Protein AF-A0A8T4CDE3-F1 (afdb_monomer_lite)

Structure (mmCIF, N/CA/C/O backbone):
data_AF-A0A8T4CDE3-F1
#
_entry.id   AF-A0A8T4CDE3-F1
#
loop_
_atom_site.group_PDB
_atom_site.id
_atom_site.type_symbol
_atom_site.label_atom_id
_atom_site.label_alt_id
_atom_site.label_comp_id
_atom_site.label_asym_id
_atom_site.label_entity_id
_atom_site.label_seq_id
_atom_site.pdbx_PDB_ins_code
_atom_site.Cartn_x
_atom_site.Cartn_y
_atom_site.Cartn_z
_atom_site.occupancy
_atom_site.B_iso_or_equiv
_atom_site.auth_seq_id
_atom_site.auth_comp_id
_atom_site.auth_asym_id
_atom_site.auth_atom_id
_atom_site.pdbx_PDB_model_num
ATOM 1 N N . MET A 1 1 ? -57.271 9.993 22.740 1.00 46.12 1 MET A N 1
ATOM 2 C CA . MET A 1 1 ? -56.953 9.008 21.678 1.00 46.12 1 MET A CA 1
ATOM 3 C C . MET A 1 1 ? -55.449 9.032 21.420 1.00 46.12 1 MET A C 1
ATOM 5 O O . MET A 1 1 ? -54.908 10.102 21.178 1.00 46.12 1 MET A O 1
ATOM 9 N N . ARG A 1 2 ? -54.759 7.894 21.577 1.00 39.00 2 ARG A N 1
ATOM 10 C CA . ARG A 1 2 ? -53.293 7.763 21.456 1.00 39.00 2 ARG A CA 1
ATOM 11 C C . ARG A 1 2 ? -52.913 7.475 19.993 1.00 39.00 2 ARG A C 1
ATOM 13 O O . ARG A 1 2 ? -53.459 6.543 19.415 1.00 39.00 2 ARG A O 1
ATOM 20 N N . LYS A 1 3 ? -51.996 8.254 19.399 1.00 48.31 3 LYS A N 1
ATOM 21 C CA . LYS A 1 3 ? -51.381 7.948 18.087 1.00 48.31 3 LYS A CA 1
ATOM 22 C C . LYS A 1 3 ? -50.359 6.804 18.240 1.00 48.31 3 LYS A C 1
ATOM 24 O O . LYS A 1 3 ? -49.681 6.765 19.268 1.00 48.31 3 LYS A O 1
ATOM 29 N N . PRO A 1 4 ? -50.235 5.884 17.265 1.00 46.97 4 PRO A N 1
ATOM 30 C CA . PRO A 1 4 ? -49.405 4.699 17.418 1.00 46.97 4 PRO A CA 1
ATOM 31 C C . PRO A 1 4 ? -47.917 4.984 17.186 1.00 46.97 4 PRO A C 1
ATOM 33 O O . PRO A 1 4 ? -47.520 5.858 16.415 1.00 46.97 4 PRO A O 1
ATOM 36 N N . LEU A 1 5 ? -47.113 4.188 17.885 1.00 48.12 5 LEU A N 1
ATOM 37 C CA . LEU A 1 5 ? -45.659 4.156 17.891 1.00 48.12 5 LEU A CA 1
ATOM 38 C C . LEU A 1 5 ? -45.128 3.383 16.665 1.00 48.12 5 LEU A C 1
ATOM 40 O O . LEU A 1 5 ? -45.517 2.242 16.447 1.00 48.12 5 LEU A O 1
ATOM 44 N N . GLY A 1 6 ? -44.163 3.970 15.951 1.00 47.03 6 GLY A N 1
ATOM 45 C CA . GLY A 1 6 ? -43.031 3.253 15.350 1.00 47.03 6 GLY A CA 1
ATOM 46 C C . GLY A 1 6 ? -43.192 2.597 13.970 1.00 47.03 6 GLY A C 1
ATOM 47 O O . GLY A 1 6 ? -43.890 1.606 13.802 1.00 47.03 6 GLY A O 1
ATOM 48 N N . ARG A 1 7 ? -42.331 3.013 13.031 1.00 44.06 7 ARG A N 1
ATOM 49 C CA . ARG A 1 7 ? -41.540 2.074 12.217 1.00 44.06 7 ARG A CA 1
ATOM 50 C C . ARG A 1 7 ? -40.100 2.581 12.146 1.00 44.06 7 ARG A C 1
ATOM 52 O O . ARG A 1 7 ? -39.814 3.603 11.528 1.00 44.06 7 ARG A O 1
ATOM 59 N N . ARG A 1 8 ? -39.198 1.886 12.844 1.00 45.22 8 ARG A N 1
ATOM 60 C CA . ARG A 1 8 ? -37.747 2.093 12.753 1.00 45.22 8 ARG A CA 1
ATOM 61 C C . ARG A 1 8 ? -37.298 1.732 11.334 1.00 45.22 8 ARG A C 1
ATOM 63 O O . ARG A 1 8 ? -37.658 0.668 10.837 1.00 45.22 8 ARG A O 1
ATOM 70 N N . ARG A 1 9 ? -36.512 2.601 10.692 1.00 40.91 9 ARG A N 1
ATOM 71 C CA . ARG A 1 9 ? -35.805 2.258 9.449 1.00 40.91 9 ARG A CA 1
ATOM 72 C C . ARG A 1 9 ? -34.763 1.172 9.758 1.00 40.91 9 ARG A C 1
ATOM 74 O O . ARG A 1 9 ? -34.045 1.329 10.749 1.00 40.91 9 ARG A O 1
ATOM 81 N N . PRO A 1 10 ? -34.637 0.105 8.955 1.00 41.09 10 PRO A N 1
ATOM 82 C CA . PRO A 1 10 ? -33.519 -0.812 9.103 1.00 41.09 10 PRO A CA 1
ATOM 83 C C . PRO A 1 10 ? -32.215 -0.103 8.704 1.00 41.09 10 PRO A C 1
ATOM 85 O O . PRO A 1 10 ? -32.135 0.570 7.676 1.00 41.09 10 PRO A O 1
ATOM 88 N N . ARG A 1 11 ? -31.200 -0.238 9.563 1.00 48.00 11 ARG A N 1
ATOM 89 C CA . ARG A 1 11 ? -29.799 0.101 9.288 1.00 48.00 11 ARG A CA 1
ATOM 90 C C . ARG A 1 11 ? -29.248 -0.929 8.301 1.00 48.00 11 ARG A C 1
ATOM 92 O O . ARG A 1 11 ? -29.362 -2.121 8.561 1.00 48.00 11 ARG A O 1
ATOM 99 N N . GLY A 1 12 ? -28.610 -0.459 7.232 1.00 45.28 12 GLY A N 1
ATOM 100 C CA . GLY A 1 12 ? -27.808 -1.297 6.338 1.00 45.28 12 GLY A CA 1
ATOM 101 C C . GLY A 1 12 ? -28.290 -1.309 4.892 1.00 45.28 12 GLY A C 1
ATOM 102 O O . GLY A 1 12 ? -28.648 -2.361 4.373 1.00 45.28 12 GLY A O 1
ATOM 103 N N . SER A 1 13 ? -28.252 -0.166 4.206 1.00 38.44 13 SER A N 1
ATOM 104 C CA . SER A 1 13 ? -28.207 -0.173 2.743 1.00 38.44 13 SER A CA 1
ATOM 105 C C . SER A 1 13 ? -26.792 -0.570 2.313 1.00 38.44 13 SER A C 1
ATOM 107 O O . SER A 1 13 ? -25.930 0.289 2.127 1.00 38.44 13 SER A O 1
ATOM 109 N N . LYS A 1 14 ? -26.527 -1.878 2.208 1.00 42.12 14 LYS A N 1
ATOM 110 C CA . LYS A 1 14 ? -25.386 -2.362 1.424 1.00 42.12 14 LYS A CA 1
ATOM 111 C C . LYS A 1 14 ? -25.645 -1.928 -0.019 1.00 42.12 14 LYS A C 1
ATOM 113 O O . LYS A 1 14 ? -26.647 -2.334 -0.606 1.00 42.12 14 LYS A O 1
ATOM 118 N N . GLY A 1 15 ? -24.790 -1.055 -0.551 1.00 37.34 15 GLY A N 1
ATOM 119 C CA . GLY A 1 15 ? -24.790 -0.734 -1.977 1.00 37.34 15 GLY A CA 1
ATOM 120 C C . GLY A 1 15 ? -24.620 -2.010 -2.813 1.00 37.34 15 GLY A C 1
ATOM 121 O O . GLY A 1 15 ? -24.173 -3.031 -2.281 1.00 37.34 15 GLY A O 1
ATOM 122 N N . PRO A 1 16 ? -25.004 -1.993 -4.099 1.00 36.78 16 PRO A N 1
ATOM 123 C CA . PRO A 1 16 ? -24.971 -3.187 -4.931 1.00 36.78 16 PRO A CA 1
ATOM 124 C C . PRO A 1 16 ? -23.542 -3.737 -5.016 1.00 36.78 16 PRO A C 1
ATOM 126 O O . PRO A 1 16 ? -22.648 -3.108 -5.582 1.00 36.78 16 PRO A O 1
ATOM 129 N N . VAL A 1 17 ? -23.343 -4.926 -4.442 1.00 46.28 17 VAL A N 1
ATOM 130 C CA . VAL A 1 17 ? -22.121 -5.721 -4.593 1.00 46.28 17 VAL A CA 1
ATOM 131 C C . VAL A 1 17 ? -21.984 -6.037 -6.078 1.00 46.28 17 VAL A C 1
ATOM 133 O O . VAL A 1 17 ? -22.864 -6.671 -6.663 1.00 46.28 17 VAL A O 1
ATOM 136 N N . ARG A 1 18 ? -20.911 -5.554 -6.714 1.00 50.44 18 ARG A N 1
ATOM 137 C CA . ARG A 1 18 ? -20.664 -5.840 -8.130 1.00 50.44 18 ARG A CA 1
ATOM 138 C C . ARG A 1 18 ? -20.446 -7.349 -8.284 1.00 50.44 18 ARG A C 1
ATOM 140 O O . ARG A 1 18 ? -19.559 -7.883 -7.618 1.00 50.44 18 ARG A O 1
ATOM 147 N N . PRO A 1 19 ? -21.203 -8.048 -9.146 1.00 39.56 19 PRO A N 1
ATOM 148 C CA . PRO A 1 19 ? -20.911 -9.443 -9.431 1.00 39.56 19 PRO A CA 1
ATOM 149 C C . PRO A 1 19 ? -19.513 -9.538 -10.051 1.00 39.56 19 PRO A C 1
ATOM 151 O O . PRO A 1 19 ? -19.157 -8.732 -10.918 1.00 39.56 19 PRO A O 1
ATOM 154 N N . ALA A 1 20 ? -18.722 -10.514 -9.600 1.00 49.00 20 ALA A N 1
ATOM 155 C CA . ALA A 1 20 ? -17.445 -10.842 -10.216 1.00 49.00 20 ALA A CA 1
ATOM 156 C C . ALA A 1 20 ? -17.695 -11.121 -11.705 1.00 49.00 20 ALA A C 1
ATOM 158 O O . ALA A 1 20 ? -18.372 -12.088 -12.060 1.00 49.00 20 ALA A O 1
ATOM 159 N N . ARG A 1 21 ? -17.218 -10.234 -12.586 1.00 53.66 21 ARG A N 1
ATOM 160 C CA . ARG A 1 21 ? -17.328 -10.436 -14.034 1.00 53.66 21 ARG A CA 1
ATOM 161 C C . ARG A 1 21 ? -16.564 -11.719 -14.368 1.00 53.66 21 ARG A C 1
ATOM 163 O O . ARG A 1 21 ? -15.345 -11.746 -14.220 1.00 53.66 21 ARG A O 1
ATOM 170 N N . ARG A 1 22 ? -17.270 -12.780 -14.782 1.00 47.12 22 ARG A N 1
ATOM 171 C CA . ARG A 1 22 ? -16.626 -13.974 -15.349 1.00 47.12 22 ARG A CA 1
ATOM 172 C C . ARG A 1 22 ? -15.863 -13.532 -16.591 1.00 47.12 22 ARG A C 1
ATOM 174 O O . ARG A 1 22 ? -16.445 -12.914 -17.482 1.00 47.12 22 ARG A O 1
ATOM 181 N N . ARG A 1 23 ? -14.557 -13.787 -16.599 1.00 53.16 23 ARG A N 1
ATOM 182 C CA . ARG A 1 23 ? -13.683 -13.427 -17.713 1.00 53.16 23 ARG A CA 1
ATOM 183 C C . ARG A 1 23 ? -13.915 -14.414 -18.863 1.00 53.16 23 ARG A C 1
ATOM 185 O O . ARG A 1 23 ? -13.986 -15.611 -18.580 1.00 53.16 23 ARG A O 1
ATOM 192 N N . PRO A 1 24 ? -14.047 -13.952 -20.117 1.00 44.00 24 PRO A N 1
ATOM 193 C CA . PRO A 1 24 ? -13.988 -14.846 -21.261 1.00 44.00 24 PRO A CA 1
ATOM 194 C C . PRO A 1 24 ? -12.591 -15.473 -21.347 1.00 44.00 24 PRO A C 1
ATOM 196 O O . PRO A 1 24 ? -11.570 -14.843 -21.063 1.00 44.00 24 PRO A O 1
ATOM 199 N N . GLU A 1 25 ? -12.570 -16.754 -21.679 1.00 37.44 25 GLU A N 1
ATOM 200 C CA . GLU A 1 25 ? -11.369 -17.567 -21.823 1.00 37.44 25 GLU A CA 1
ATOM 201 C C . GLU A 1 25 ? -10.624 -17.100 -23.088 1.00 37.44 25 GLU A C 1
ATOM 203 O O . GLU A 1 25 ? -11.134 -17.255 -24.194 1.00 37.44 25 GLU A O 1
ATOM 208 N N . GLY A 1 26 ? -9.475 -16.427 -22.924 1.00 50.28 26 GLY A N 1
ATOM 209 C CA . GLY A 1 26 ? -8.662 -15.915 -24.043 1.00 50.28 26 GLY A CA 1
ATOM 210 C C . GLY A 1 26 ? -8.083 -14.499 -23.892 1.00 50.28 26 GLY A C 1
ATOM 211 O O . GLY A 1 26 ? -7.207 -14.128 -24.669 1.00 50.28 26 GLY A O 1
ATOM 212 N N . ASP A 1 27 ? -8.501 -13.712 -22.894 1.00 51.31 27 ASP A N 1
ATOM 213 C CA . ASP A 1 27 ? -8.011 -12.333 -22.733 1.00 51.31 27 ASP A CA 1
ATOM 214 C C . ASP A 1 27 ? -6.626 -12.250 -22.065 1.00 51.31 27 ASP A C 1
ATOM 216 O O . ASP A 1 27 ? -6.387 -12.838 -21.003 1.00 51.31 27 ASP A O 1
ATOM 220 N N . ALA A 1 28 ? -5.740 -11.433 -22.651 1.00 59.34 28 ALA A N 1
ATOM 221 C CA . ALA A 1 28 ? -4.393 -11.110 -22.170 1.00 59.34 28 ALA A CA 1
ATOM 222 C C . ALA A 1 28 ? -4.327 -10.912 -20.643 1.00 59.34 28 ALA A C 1
ATOM 224 O O . ALA A 1 28 ? -5.251 -10.370 -20.033 1.00 59.34 28 ALA A O 1
ATOM 225 N N . ALA A 1 29 ? -3.244 -11.362 -20.001 1.00 71.00 29 ALA A N 1
ATOM 226 C CA . ALA A 1 29 ? -3.069 -11.265 -18.550 1.00 71.00 29 ALA A CA 1
ATOM 227 C C . ALA A 1 29 ? -3.327 -9.837 -18.037 1.00 71.00 29 ALA A C 1
ATOM 229 O O . ALA A 1 29 ? -2.908 -8.851 -18.644 1.00 71.00 29 ALA A O 1
ATOM 230 N N . ARG A 1 30 ? -4.052 -9.736 -16.920 1.00 82.06 30 ARG A N 1
ATOM 231 C CA . ARG A 1 30 ? -4.410 -8.457 -16.309 1.00 82.06 30 ARG A CA 1
ATOM 232 C C . ARG A 1 30 ? -3.141 -7.727 -15.840 1.00 82.06 30 ARG A C 1
ATOM 234 O O . ARG A 1 30 ? -2.379 -8.349 -15.099 1.00 82.06 30 ARG A O 1
ATOM 241 N N . PRO A 1 31 ? -2.899 -6.452 -16.206 1.00 89.81 31 PRO A N 1
ATOM 242 C CA . PRO A 1 31 ? -1.765 -5.709 -15.668 1.00 89.81 31 PRO A CA 1
ATOM 243 C C . PRO A 1 31 ? -1.842 -5.657 -14.140 1.00 89.81 31 PRO A C 1
ATOM 245 O O . PRO A 1 31 ? -2.878 -5.290 -13.580 1.00 89.81 31 PRO A O 1
ATOM 248 N N . GLY A 1 32 ? -0.757 -6.046 -13.476 1.00 92.94 32 GLY A N 1
ATOM 249 C CA . GLY A 1 32 ? -0.653 -6.082 -12.021 1.00 92.94 32 GLY A CA 1
ATOM 250 C C . GLY A 1 32 ? 0.421 -5.128 -11.512 1.00 92.94 32 GLY A C 1
ATOM 251 O O . GLY A 1 32 ? 1.436 -4.953 -12.175 1.00 92.94 32 GLY A O 1
ATOM 252 N N . LEU A 1 33 ? 0.228 -4.556 -10.329 1.00 95.19 33 LEU A N 1
ATOM 253 C CA . LEU A 1 33 ? 1.268 -3.888 -9.546 1.00 95.19 33 LEU A CA 1
ATOM 254 C C . LEU A 1 33 ? 1.268 -4.483 -8.143 1.00 95.19 33 LEU A C 1
ATOM 256 O O . LEU A 1 33 ? 0.209 -4.574 -7.519 1.00 95.19 33 LEU A O 1
ATOM 260 N N . TRP A 1 34 ? 2.445 -4.847 -7.636 1.00 96.56 34 TRP A N 1
ATOM 261 C CA . TRP A 1 34 ? 2.579 -5.377 -6.283 1.00 96.56 34 TRP A CA 1
ATOM 262 C C . TRP A 1 34 ? 3.445 -4.477 -5.405 1.00 96.56 34 TRP A C 1
ATOM 264 O O . TRP A 1 34 ? 4.651 -4.352 -5.604 1.00 96.56 34 TRP A O 1
ATOM 274 N N . VAL A 1 35 ? 2.823 -3.865 -4.403 1.00 97.12 35 VAL A N 1
ATOM 275 C CA . VAL A 1 35 ? 3.500 -3.216 -3.280 1.00 97.12 35 VAL A CA 1
ATOM 276 C C . VAL A 1 35 ? 3.729 -4.268 -2.196 1.00 97.12 35 VAL A C 1
ATOM 278 O O . VAL A 1 35 ? 2.768 -4.842 -1.687 1.00 97.12 35 VAL A O 1
ATOM 281 N N . THR A 1 36 ? 4.982 -4.553 -1.851 1.00 95.44 36 THR A N 1
ATOM 282 C CA . THR A 1 36 ? 5.312 -5.623 -0.897 1.00 95.44 36 THR A CA 1
ATOM 283 C C . THR A 1 36 ? 6.523 -5.288 -0.043 1.00 95.44 36 THR A C 1
ATOM 285 O O . THR A 1 36 ? 7.355 -4.458 -0.397 1.00 95.44 36 THR A O 1
ATOM 288 N N . ARG A 1 37 ? 6.644 -5.976 1.091 1.00 94.31 37 ARG A N 1
ATOM 289 C CA . ARG A 1 37 ? 7.846 -5.973 1.935 1.00 94.31 37 ARG A CA 1
ATOM 290 C C . ARG A 1 37 ? 8.905 -6.970 1.477 1.00 94.31 37 ARG A C 1
ATOM 292 O O . ARG A 1 37 ? 10.046 -6.880 1.929 1.00 94.31 37 ARG A O 1
ATOM 299 N N . ARG A 1 38 ? 8.523 -7.950 0.652 1.00 92.12 38 ARG A N 1
ATOM 300 C CA . ARG A 1 38 ? 9.451 -8.974 0.169 1.00 92.12 38 ARG A CA 1
ATOM 301 C C . ARG A 1 38 ? 10.361 -8.382 -0.914 1.00 92.12 38 ARG A C 1
ATOM 303 O O . ARG A 1 38 ? 9.873 -7.595 -1.724 1.00 92.12 38 ARG A O 1
ATOM 310 N N . PRO A 1 39 ? 11.648 -8.754 -0.959 1.00 92.81 39 PRO A N 1
ATOM 311 C CA . PRO A 1 39 ? 12.521 -8.378 -2.064 1.00 92.81 39 PRO A CA 1
ATOM 312 C C . PRO A 1 39 ? 11.899 -8.779 -3.416 1.00 92.81 39 PRO A C 1
ATOM 314 O O . PRO A 1 39 ? 11.476 -9.931 -3.564 1.00 92.81 39 PRO A O 1
ATOM 317 N N . PRO A 1 40 ? 11.837 -7.877 -4.416 1.00 92.75 40 PRO A N 1
ATOM 318 C CA . PRO A 1 40 ? 11.198 -8.160 -5.701 1.00 92.75 40 PRO A CA 1
ATOM 319 C C . PRO A 1 40 ? 11.757 -9.394 -6.401 1.00 92.75 40 PRO A C 1
ATOM 321 O O . PRO A 1 40 ? 10.988 -10.177 -6.951 1.00 92.75 40 PRO A O 1
ATOM 324 N N . ARG A 1 41 ? 13.076 -9.609 -6.340 1.00 90.88 41 ARG A N 1
ATOM 325 C CA . ARG A 1 41 ? 13.723 -10.793 -6.916 1.00 90.88 41 ARG A CA 1
ATOM 326 C C . ARG A 1 41 ? 13.132 -12.099 -6.377 1.00 90.88 41 ARG A C 1
ATOM 328 O O . ARG A 1 41 ? 12.681 -12.928 -7.160 1.00 90.88 41 ARG A O 1
ATOM 335 N N . GLU A 1 42 ? 13.073 -12.244 -5.056 1.00 90.00 42 GLU A N 1
ATOM 336 C CA . GLU A 1 42 ? 12.522 -13.437 -4.402 1.00 90.00 42 GLU A CA 1
ATOM 337 C C . GLU A 1 42 ? 11.037 -13.622 -4.735 1.00 90.00 42 GLU A C 1
ATOM 339 O O . GLU A 1 42 ? 10.584 -14.729 -5.016 1.00 90.00 42 GLU A O 1
ATOM 344 N N . ALA A 1 43 ? 10.267 -12.530 -4.751 1.00 89.25 43 ALA A N 1
ATOM 345 C CA . ALA A 1 43 ? 8.848 -12.586 -5.083 1.00 89.25 43 ALA A CA 1
ATOM 346 C C . ALA A 1 43 ? 8.605 -12.991 -6.550 1.00 89.25 43 ALA A C 1
ATOM 348 O O . ALA A 1 43 ? 7.673 -13.740 -6.839 1.00 89.25 43 ALA A O 1
ATOM 349 N N . ARG A 1 44 ? 9.441 -12.539 -7.491 1.00 89.88 44 ARG A N 1
ATOM 350 C CA . ARG A 1 44 ? 9.351 -12.960 -8.897 1.00 89.88 44 ARG A CA 1
ATOM 351 C C . ARG A 1 44 ? 9.598 -14.453 -9.049 1.00 89.88 44 ARG A C 1
ATOM 353 O O . ARG A 1 44 ? 8.805 -15.114 -9.713 1.00 89.88 44 ARG A O 1
ATOM 360 N N . GLU A 1 45 ? 10.655 -14.958 -8.418 1.00 88.62 45 GLU A N 1
ATOM 361 C CA . GLU A 1 45 ? 11.032 -16.375 -8.456 1.00 88.62 45 GLU A CA 1
ATOM 362 C C . GLU A 1 45 ? 9.937 -17.259 -7.832 1.00 88.62 45 GLU A C 1
ATOM 364 O O . GLU A 1 45 ? 9.554 -18.270 -8.416 1.00 88.62 45 GLU A O 1
ATOM 369 N N . LEU A 1 46 ? 9.370 -16.849 -6.692 1.00 86.94 46 LEU A N 1
ATOM 370 C CA . LEU A 1 46 ? 8.368 -17.636 -5.968 1.00 86.94 46 LEU A CA 1
ATOM 371 C C . LEU A 1 46 ? 7.004 -17.703 -6.676 1.00 86.94 46 LEU A C 1
ATOM 373 O O . LEU A 1 46 ? 6.322 -18.724 -6.594 1.00 86.94 46 LEU A O 1
ATOM 377 N N . TYR A 1 47 ? 6.590 -16.623 -7.346 1.00 86.94 47 TYR A N 1
ATOM 378 C CA . TYR A 1 47 ? 5.231 -16.489 -7.891 1.00 86.94 47 TYR A CA 1
ATOM 379 C C . TYR A 1 47 ? 5.163 -16.440 -9.427 1.00 86.94 47 TYR A C 1
ATOM 381 O O . TYR A 1 47 ? 4.074 -16.285 -9.978 1.00 86.94 47 TYR A O 1
ATOM 389 N N . GLY A 1 48 ? 6.293 -16.547 -10.136 1.00 85.56 48 GLY A N 1
ATOM 390 C CA . GLY A 1 48 ? 6.332 -16.517 -11.606 1.00 85.56 48 GLY A CA 1
ATOM 391 C C . GLY A 1 48 ? 5.910 -15.171 -12.212 1.00 85.56 48 GLY A C 1
ATOM 392 O O . GLY A 1 48 ? 5.347 -15.115 -13.304 1.00 85.56 48 GLY A O 1
ATOM 393 N N . LEU A 1 49 ? 6.137 -14.066 -11.496 1.00 85.31 49 LEU A N 1
ATOM 394 C CA . LEU A 1 49 ? 5.657 -12.725 -11.861 1.00 85.31 49 LEU A CA 1
ATOM 395 C C . LEU A 1 49 ? 6.701 -11.919 -12.647 1.00 85.31 49 LEU A C 1
ATOM 397 O O . LEU A 1 49 ? 7.090 -10.815 -12.258 1.00 85.31 49 LEU A O 1
ATOM 401 N N . GLU A 1 50 ? 7.161 -12.456 -13.774 1.00 80.81 50 GLU A N 1
ATOM 402 C CA . GLU A 1 50 ? 8.266 -11.874 -14.551 1.00 80.81 50 GLU A CA 1
ATOM 403 C C . GLU A 1 50 ? 7.974 -10.453 -15.057 1.00 80.81 50 GLU A C 1
ATOM 405 O O . GLU A 1 50 ? 8.841 -9.584 -15.028 1.00 80.81 50 GLU A O 1
ATOM 410 N N . ARG A 1 51 ? 6.730 -10.189 -15.477 1.00 83.69 51 ARG A N 1
ATOM 411 C CA . ARG A 1 51 ? 6.326 -8.920 -16.112 1.00 83.69 51 ARG A CA 1
ATOM 412 C C . ARG A 1 51 ? 5.654 -7.929 -15.163 1.00 83.69 51 ARG A C 1
ATOM 414 O O . ARG A 1 51 ? 5.414 -6.787 -15.547 1.00 83.69 51 ARG A O 1
ATOM 421 N N . THR A 1 52 ? 5.329 -8.353 -13.946 1.00 90.62 52 THR A N 1
ATOM 422 C CA . THR A 1 52 ? 4.620 -7.522 -12.969 1.00 90.62 52 THR A CA 1
ATOM 423 C C . THR A 1 52 ? 5.595 -6.509 -12.364 1.00 90.62 52 THR A C 1
ATOM 425 O O . THR A 1 52 ? 6.639 -6.919 -11.852 1.00 90.62 52 THR A O 1
ATOM 428 N N . PRO A 1 53 ? 5.336 -5.193 -12.414 1.00 93.62 53 PRO A N 1
ATOM 429 C CA . PRO A 1 53 ? 6.094 -4.222 -11.635 1.00 93.62 53 PRO A CA 1
ATOM 430 C C . PRO A 1 53 ? 5.905 -4.439 -10.128 1.00 93.62 53 PRO A C 1
ATOM 432 O O . PRO A 1 53 ? 4.813 -4.763 -9.655 1.00 93.62 53 PRO A O 1
ATOM 435 N N . PHE A 1 54 ? 6.976 -4.204 -9.374 1.00 96.19 54 PHE A N 1
ATOM 436 C CA . PHE A 1 54 ? 6.979 -4.248 -7.916 1.00 96.19 54 PHE A CA 1
ATOM 437 C C . PHE A 1 54 ? 7.336 -2.873 -7.356 1.00 96.19 54 PHE A C 1
ATOM 439 O O . PHE A 1 54 ? 8.139 -2.145 -7.939 1.00 96.19 54 PHE A O 1
ATOM 446 N N . ILE A 1 55 ? 6.753 -2.541 -6.210 1.00 96.81 55 ILE A N 1
ATOM 447 C CA . ILE A 1 55 ? 7.222 -1.488 -5.313 1.00 96.81 55 ILE A CA 1
ATOM 448 C C . ILE A 1 55 ? 7.653 -2.184 -4.029 1.00 96.81 55 ILE A C 1
ATOM 450 O O . ILE A 1 55 ? 6.844 -2.829 -3.358 1.00 96.81 55 ILE A O 1
ATOM 454 N N . TRP A 1 56 ? 8.927 -2.053 -3.686 1.00 97.19 56 TRP A N 1
ATOM 455 C CA . TRP A 1 56 ? 9.474 -2.638 -2.477 1.00 97.19 56 TRP A CA 1
ATOM 456 C C . TRP A 1 56 ? 9.403 -1.637 -1.323 1.00 97.19 56 TRP A C 1
ATOM 458 O O . TRP A 1 56 ? 10.060 -0.596 -1.341 1.00 97.19 56 TRP A O 1
ATOM 468 N N . LEU A 1 57 ? 8.604 -1.961 -0.308 1.00 96.44 57 LEU A N 1
ATOM 469 C CA . LEU A 1 57 ? 8.516 -1.216 0.942 1.00 96.44 57 LEU A CA 1
ATOM 470 C C . LEU A 1 57 ? 9.737 -1.509 1.815 1.00 96.44 57 LEU A C 1
ATOM 472 O O . LEU A 1 57 ? 9.773 -2.499 2.550 1.00 96.44 57 LEU A O 1
ATOM 476 N N . THR A 1 58 ? 10.734 -0.633 1.742 1.00 95.69 58 THR A N 1
ATOM 477 C CA . THR A 1 58 ? 11.991 -0.758 2.481 1.00 95.69 58 THR A CA 1
ATOM 478 C C . THR A 1 58 ? 12.598 0.612 2.764 1.00 95.69 58 THR A C 1
ATOM 480 O O . THR A 1 58 ? 12.507 1.528 1.950 1.00 95.69 58 THR A O 1
ATOM 483 N N . SER A 1 59 ? 13.245 0.749 3.923 1.00 93.44 59 SER A N 1
ATOM 484 C CA . SER A 1 59 ? 13.987 1.972 4.275 1.00 93.44 59 SER A CA 1
ATOM 485 C C . SER A 1 59 ? 15.343 2.057 3.554 1.00 93.44 59 SER A C 1
ATOM 487 O O . SER A 1 59 ? 15.993 3.098 3.567 1.00 93.44 59 SER A O 1
ATOM 489 N N . SER A 1 60 ? 15.794 0.964 2.929 1.00 94.38 60 SER A N 1
ATOM 490 C CA . SER A 1 60 ? 17.080 0.883 2.233 1.00 94.38 60 SER A CA 1
ATOM 491 C C . SER A 1 60 ? 16.892 1.012 0.725 1.00 94.38 60 SER A C 1
ATOM 493 O O . SER A 1 60 ? 16.129 0.265 0.113 1.00 94.38 60 SER A O 1
ATOM 495 N N . LYS A 1 61 ? 17.622 1.937 0.098 1.00 92.75 61 LYS A N 1
ATOM 496 C CA . LYS A 1 61 ? 17.644 2.057 -1.363 1.00 92.75 61 LYS A CA 1
ATOM 497 C C . LYS A 1 61 ? 18.558 0.985 -1.948 1.00 92.75 61 LYS A C 1
ATOM 499 O O . LYS A 1 61 ? 19.721 0.886 -1.564 1.00 92.75 61 LYS A O 1
ATOM 504 N N . VAL A 1 62 ? 18.025 0.204 -2.882 1.00 94.25 62 VAL A N 1
ATOM 505 C CA . VAL A 1 62 ? 18.768 -0.823 -3.616 1.00 94.25 62 VAL A CA 1
ATOM 506 C C . VAL A 1 62 ? 18.830 -0.399 -5.086 1.00 94.25 62 VAL A C 1
ATOM 508 O O . VAL A 1 62 ? 17.779 -0.153 -5.680 1.00 94.25 62 VAL A O 1
ATOM 511 N N . PRO A 1 63 ? 20.028 -0.254 -5.681 1.00 92.56 63 PRO A N 1
ATOM 512 C CA . PRO A 1 63 ? 20.159 0.121 -7.085 1.00 92.56 63 PRO A CA 1
ATOM 513 C C . PRO A 1 63 ? 19.417 -0.849 -8.009 1.00 92.56 63 PRO A C 1
ATOM 515 O O . PRO A 1 63 ? 19.536 -2.061 -7.865 1.00 92.56 63 PRO A O 1
ATOM 518 N N . GLY A 1 64 ? 18.666 -0.304 -8.967 1.00 90.44 64 GLY A N 1
ATOM 519 C CA . GLY A 1 64 ? 17.882 -1.093 -9.923 1.00 90.44 64 GLY A CA 1
ATOM 520 C C . GLY A 1 64 ? 16.519 -1.566 -9.409 1.00 90.44 64 GLY A C 1
ATOM 521 O O . GLY A 1 64 ? 15.737 -2.077 -10.204 1.00 90.44 64 GLY A O 1
ATOM 522 N N . GLU A 1 65 ? 16.198 -1.348 -8.131 1.00 93.56 65 GLU A N 1
ATOM 523 C CA . GLU A 1 65 ? 14.907 -1.708 -7.541 1.00 93.56 65 GLU A CA 1
ATOM 524 C C . GLU A 1 65 ? 14.065 -0.469 -7.218 1.00 93.56 65 GLU A C 1
ATOM 526 O O . GLU A 1 65 ? 14.568 0.591 -6.832 1.00 93.56 65 GLU A O 1
ATOM 531 N N . ASN A 1 66 ? 12.745 -0.605 -7.336 1.00 95.12 66 ASN A N 1
ATOM 532 C CA . ASN A 1 66 ? 11.809 0.456 -6.978 1.00 95.12 66 ASN A CA 1
ATOM 533 C C . ASN A 1 66 ? 11.516 0.433 -5.470 1.00 95.12 66 ASN A C 1
ATOM 535 O O . ASN A 1 66 ? 10.517 -0.134 -5.024 1.00 95.12 66 ASN A O 1
ATOM 539 N N . CYS A 1 67 ? 12.417 1.024 -4.685 1.00 97.31 67 CYS A N 1
ATOM 540 C CA . CYS A 1 67 ? 12.318 1.079 -3.227 1.00 97.31 67 CYS A CA 1
ATOM 541 C C . CYS A 1 67 ? 11.608 2.349 -2.739 1.00 97.31 67 CYS A C 1
ATOM 543 O O . CYS A 1 67 ? 12.061 3.466 -3.017 1.00 97.31 67 CYS A O 1
ATOM 545 N N . ILE A 1 68 ? 10.579 2.196 -1.907 1.00 97.12 68 ILE A N 1
ATOM 546 C CA . ILE A 1 68 ? 9.884 3.300 -1.228 1.00 97.12 68 ILE A CA 1
ATOM 547 C C . ILE A 1 68 ? 9.905 3.053 0.280 1.00 97.12 68 ILE A C 1
ATOM 549 O O . ILE A 1 68 ? 9.600 1.947 0.731 1.00 97.12 68 ILE A O 1
ATOM 553 N N . ASP A 1 69 ? 10.259 4.075 1.066 1.00 96.56 69 ASP A N 1
ATOM 554 C CA . ASP A 1 69 ? 10.196 3.954 2.521 1.00 96.56 69 ASP A CA 1
ATOM 555 C C . ASP A 1 69 ? 8.722 3.820 2.955 1.00 96.56 69 ASP A C 1
ATOM 557 O O . ASP A 1 69 ? 7.873 4.574 2.479 1.00 96.56 69 ASP A O 1
ATOM 561 N N . PRO A 1 70 ? 8.374 2.899 3.869 1.00 94.50 70 PRO A N 1
ATOM 562 C CA . PRO A 1 70 ? 6.990 2.730 4.320 1.00 94.50 70 PRO A CA 1
ATOM 563 C C . PRO A 1 70 ? 6.397 3.965 5.022 1.00 94.50 70 PRO A C 1
ATOM 565 O O . PRO A 1 70 ? 5.184 4.039 5.204 1.00 94.50 70 PRO A O 1
ATOM 568 N N . GLY A 1 71 ? 7.232 4.921 5.433 1.00 95.38 71 GLY A N 1
ATOM 569 C CA . GLY A 1 71 ? 6.836 6.235 5.931 1.00 95.38 71 GLY A CA 1
ATOM 570 C C . GLY A 1 71 ? 6.501 7.251 4.831 1.00 95.38 71 GLY A C 1
ATOM 571 O O . GLY A 1 71 ? 5.804 8.232 5.083 1.00 95.38 71 GLY A O 1
ATOM 572 N N . GLU A 1 72 ? 6.957 7.021 3.600 1.00 95.31 72 GLU A N 1
ATOM 573 C CA . GLU A 1 72 ? 6.836 7.935 2.464 1.00 95.31 72 GLU A CA 1
ATOM 574 C C . GLU A 1 72 ? 5.581 7.638 1.622 1.00 95.31 72 GLU A C 1
ATOM 576 O O . GLU A 1 72 ? 5.639 7.219 0.462 1.00 95.31 72 GLU A O 1
ATOM 581 N N . LEU A 1 73 ? 4.399 7.902 2.191 1.00 95.69 73 LEU A N 1
ATOM 582 C CA . LEU A 1 73 ? 3.123 7.621 1.509 1.00 95.69 73 LEU A CA 1
ATOM 583 C C . LEU A 1 73 ? 2.876 8.498 0.266 1.00 95.69 73 LEU A C 1
ATOM 585 O O . LEU A 1 73 ? 2.133 8.101 -0.630 1.00 95.69 73 LEU A O 1
ATOM 589 N N . GLY A 1 74 ? 3.494 9.681 0.187 1.00 95.75 74 GLY A N 1
ATOM 590 C CA . GLY A 1 74 ? 3.400 10.578 -0.974 1.00 95.75 74 GLY A CA 1
ATOM 591 C C . GLY A 1 74 ? 4.029 9.978 -2.242 1.00 95.75 74 GLY A C 1
ATOM 592 O O . GLY A 1 74 ? 3.330 9.831 -3.253 1.00 95.75 74 GLY A O 1
ATOM 593 N N . PRO A 1 75 ? 5.314 9.577 -2.196 1.00 96.00 75 PRO A N 1
ATOM 594 C CA . PRO A 1 75 ? 5.951 8.808 -3.264 1.00 96.00 75 PRO A CA 1
ATOM 595 C C . PRO A 1 75 ? 5.191 7.530 -3.631 1.00 96.00 75 PRO A C 1
ATOM 597 O O . PRO A 1 75 ? 4.962 7.283 -4.816 1.00 96.00 75 PRO A O 1
ATOM 600 N N . LEU A 1 76 ? 4.719 6.763 -2.639 1.00 96.62 76 LEU A N 1
ATOM 601 C CA . LEU A 1 76 ? 3.928 5.551 -2.884 1.00 96.62 76 LEU A CA 1
ATOM 602 C C . LEU A 1 76 ? 2.649 5.848 -3.680 1.00 96.62 76 LEU A C 1
ATOM 604 O O . LEU A 1 76 ? 2.370 5.209 -4.694 1.00 96.62 76 LEU A O 1
ATOM 608 N N . SER A 1 77 ? 1.894 6.856 -3.244 1.00 94.69 77 SER A N 1
ATOM 609 C CA . SER A 1 77 ? 0.667 7.312 -3.900 1.00 94.69 77 SER A CA 1
ATOM 610 C C . SER A 1 77 ? 0.916 7.771 -5.339 1.00 94.69 77 SER A C 1
ATOM 612 O O . SER A 1 77 ? 0.150 7.439 -6.247 1.00 94.69 77 SER A O 1
ATOM 614 N N . THR A 1 78 ? 2.021 8.483 -5.571 1.00 95.25 78 THR A N 1
ATOM 615 C CA . THR A 1 78 ? 2.434 8.928 -6.909 1.00 95.25 78 THR A CA 1
ATOM 616 C C . THR A 1 78 ? 2.749 7.744 -7.818 1.00 95.25 78 THR A C 1
ATOM 618 O O . THR A 1 78 ? 2.252 7.697 -8.943 1.00 95.25 78 THR A O 1
ATOM 621 N N . ALA A 1 79 ? 3.513 6.764 -7.328 1.00 94.88 79 ALA A N 1
ATOM 622 C CA . ALA A 1 79 ? 3.894 5.580 -8.096 1.00 94.88 79 ALA A CA 1
ATOM 623 C C . ALA A 1 79 ? 2.672 4.735 -8.497 1.00 94.88 79 ALA A C 1
ATOM 625 O O . ALA A 1 79 ? 2.507 4.395 -9.670 1.00 94.88 79 ALA A O 1
ATOM 626 N N . ILE A 1 80 ? 1.765 4.465 -7.550 1.00 94.44 80 ILE A N 1
ATOM 627 C CA . ILE A 1 80 ? 0.502 3.765 -7.837 1.00 94.44 80 ILE A CA 1
ATOM 628 C C . ILE A 1 80 ? -0.359 4.603 -8.795 1.00 94.44 80 ILE A C 1
ATOM 630 O O . ILE A 1 80 ? -0.946 4.085 -9.744 1.00 94.44 80 ILE A O 1
ATOM 634 N N . GLY A 1 81 ? -0.407 5.921 -8.597 1.00 91.44 81 GLY A N 1
ATOM 635 C CA . GLY A 1 81 ? -1.105 6.851 -9.480 1.00 91.44 81 GLY A CA 1
ATOM 636 C C . GLY A 1 81 ? -0.613 6.808 -10.929 1.00 91.44 81 GLY A C 1
ATOM 637 O O . GLY A 1 81 ? -1.434 6.855 -11.839 1.00 91.44 81 GLY A O 1
ATOM 638 N N . GLY A 1 82 ? 0.698 6.691 -11.152 1.00 92.06 82 GLY A N 1
ATOM 639 C CA . GLY A 1 82 ? 1.279 6.523 -12.487 1.00 92.06 82 GLY A CA 1
ATOM 640 C C . GLY A 1 82 ? 0.789 5.243 -13.161 1.00 92.06 82 GLY A C 1
ATOM 641 O O . GLY A 1 82 ? 0.186 5.300 -14.229 1.00 92.06 82 GLY A O 1
ATOM 642 N N . PHE A 1 83 ? 0.926 4.106 -12.473 1.00 91.88 83 PHE A N 1
ATOM 643 C CA . PHE A 1 83 ? 0.474 2.802 -12.970 1.00 91.88 83 PHE A CA 1
ATOM 644 C C . PHE A 1 83 ? -1.022 2.784 -13.330 1.00 91.88 83 PHE A C 1
ATOM 646 O O . PHE A 1 83 ? -1.421 2.304 -14.390 1.00 91.88 83 PHE A O 1
ATOM 653 N N . THR A 1 84 ? -1.862 3.346 -12.460 1.00 88.69 84 THR A N 1
ATOM 654 C CA . THR A 1 84 ? -3.325 3.332 -12.631 1.00 88.69 84 THR A CA 1
ATOM 655 C C . THR A 1 84 ? -3.848 4.277 -13.717 1.00 88.69 84 THR A C 1
ATOM 657 O O . THR A 1 84 ? -4.984 4.111 -14.155 1.00 88.69 84 THR A O 1
ATOM 660 N N . ARG A 1 85 ? -3.054 5.259 -14.171 1.00 84.50 85 ARG A N 1
ATOM 661 C CA . ARG A 1 85 ? -3.426 6.143 -15.295 1.00 84.50 85 ARG A CA 1
ATOM 662 C C . ARG A 1 85 ? -3.257 5.470 -16.651 1.00 84.50 85 ARG A C 1
ATOM 664 O O . ARG A 1 85 ? -4.018 5.763 -17.567 1.00 84.50 85 ARG A O 1
ATOM 671 N N . GLU A 1 86 ? -2.252 4.614 -16.777 1.00 76.38 86 GLU A N 1
ATOM 672 C CA . GLU A 1 86 ? -1.875 3.984 -18.045 1.00 76.38 86 GLU A CA 1
ATOM 673 C C . GLU A 1 86 ? -2.628 2.671 -18.284 1.00 76.38 86 GLU A C 1
ATOM 675 O O . GLU A 1 86 ? -2.848 2.274 -19.429 1.00 76.38 86 GLU A O 1
ATOM 680 N N . ALA A 1 87 ? -3.066 2.009 -17.211 1.00 73.88 87 ALA A N 1
ATOM 681 C CA . ALA A 1 87 ? -3.737 0.724 -17.289 1.00 73.88 87 ALA A CA 1
ATOM 682 C C . ALA A 1 87 ? -5.270 0.852 -17.225 1.00 73.88 87 ALA A C 1
ATOM 684 O O . ALA A 1 87 ? -5.830 1.590 -16.415 1.00 73.88 87 ALA A O 1
ATOM 685 N N . ARG A 1 88 ? -5.966 0.053 -18.039 1.00 77.19 88 ARG A N 1
ATOM 686 C CA . ARG A 1 88 ? -7.385 -0.285 -17.845 1.00 77.19 88 ARG A CA 1
ATOM 687 C C . ARG A 1 88 ? -7.481 -1.722 -17.366 1.00 77.19 88 ARG A C 1
ATOM 689 O O . ARG A 1 88 ? -6.604 -2.521 -17.683 1.00 77.19 88 ARG A O 1
ATOM 696 N N . ASP A 1 89 ? -8.528 -2.036 -16.604 1.00 83.56 89 ASP A N 1
ATOM 697 C CA . ASP A 1 89 ? -8.736 -3.382 -16.066 1.00 83.56 89 ASP A CA 1
ATOM 698 C C . ASP A 1 89 ? -7.482 -3.923 -15.366 1.00 83.56 89 ASP A C 1
ATOM 700 O O . ASP A 1 89 ? -6.997 -4.979 -15.734 1.00 83.56 89 ASP A O 1
ATOM 704 N N . TYR A 1 90 ? -6.934 -3.223 -14.376 1.00 90.44 90 TYR A N 1
ATOM 705 C CA . TYR A 1 90 ? -5.706 -3.626 -13.676 1.00 90.44 90 TYR A CA 1
ATOM 706 C C . TYR A 1 90 ? -5.972 -4.180 -12.271 1.00 90.44 90 TYR A C 1
ATOM 708 O O . TYR A 1 90 ? -7.085 -4.091 -11.748 1.00 90.44 90 TYR A O 1
ATOM 716 N N . LEU A 1 91 ? -4.926 -4.710 -11.637 1.00 92.94 91 LEU A N 1
ATOM 717 C CA . LEU A 1 91 ? -4.914 -5.106 -10.231 1.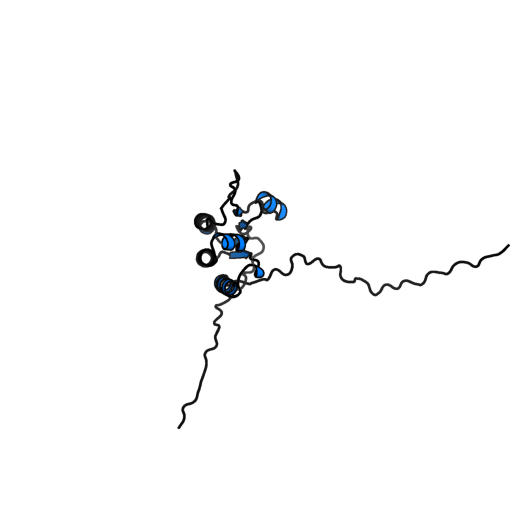00 92.94 91 LEU A CA 1
ATOM 718 C C . LEU A 1 91 ? -3.748 -4.436 -9.494 1.00 92.94 91 LEU A C 1
ATOM 720 O O . LEU A 1 91 ? -2.613 -4.475 -9.957 1.00 92.94 91 LEU A O 1
ATOM 724 N N . VAL A 1 92 ? -4.019 -3.846 -8.333 1.00 94.62 92 VAL A N 1
ATOM 725 C CA . VAL A 1 92 ? -2.995 -3.368 -7.395 1.00 94.62 92 VAL A CA 1
ATOM 726 C C . VAL A 1 92 ? -3.103 -4.197 -6.124 1.00 94.62 92 VAL A C 1
ATOM 728 O O . VAL A 1 92 ? -4.151 -4.196 -5.483 1.00 94.62 92 VAL A O 1
ATOM 731 N N . LEU A 1 93 ? -2.032 -4.894 -5.759 1.00 95.44 93 LEU A N 1
ATOM 732 C CA . LEU A 1 93 ? -1.905 -5.594 -4.485 1.00 95.44 93 LEU A CA 1
ATOM 733 C C . LEU A 1 93 ? -0.995 -4.790 -3.562 1.00 95.44 93 LEU A C 1
ATOM 735 O O . LEU A 1 93 ? 0.135 -4.479 -3.931 1.00 95.44 93 LEU A O 1
ATOM 739 N N . ILE A 1 94 ? -1.478 -4.480 -2.362 1.00 95.56 94 ILE A N 1
ATOM 740 C CA . ILE A 1 94 ? -0.697 -3.832 -1.312 1.00 95.56 94 ILE A CA 1
ATOM 741 C C . ILE A 1 94 ? -0.597 -4.768 -0.122 1.00 95.56 94 ILE A C 1
ATOM 743 O O . ILE A 1 94 ? -1.564 -4.963 0.605 1.00 95.56 94 ILE A O 1
ATOM 747 N N . GLU A 1 95 ? 0.589 -5.321 0.089 1.00 92.50 95 GLU A N 1
ATOM 748 C CA . GLU A 1 95 ? 0.957 -6.034 1.306 1.00 92.50 95 GLU A CA 1
ATOM 749 C C . GLU A 1 95 ? 1.823 -5.151 2.209 1.00 92.50 95 GLU A C 1
ATOM 751 O O . GLU A 1 95 ? 2.620 -4.337 1.739 1.00 92.50 95 GLU A O 1
ATOM 756 N N . GLY A 1 96 ? 1.731 -5.366 3.522 1.00 88.00 96 GLY A N 1
ATOM 757 C CA . GLY A 1 96 ? 2.515 -4.615 4.502 1.00 88.00 96 GLY A CA 1
ATOM 758 C C . GLY A 1 96 ? 1.852 -3.308 4.922 1.00 88.00 96 GLY A C 1
ATOM 759 O O . GLY A 1 96 ? 2.548 -2.360 5.293 1.00 88.00 96 GLY A O 1
ATOM 760 N N . LEU A 1 97 ? 0.517 -3.261 4.894 1.00 93.25 97 LEU A N 1
ATOM 761 C CA . LEU A 1 97 ? -0.261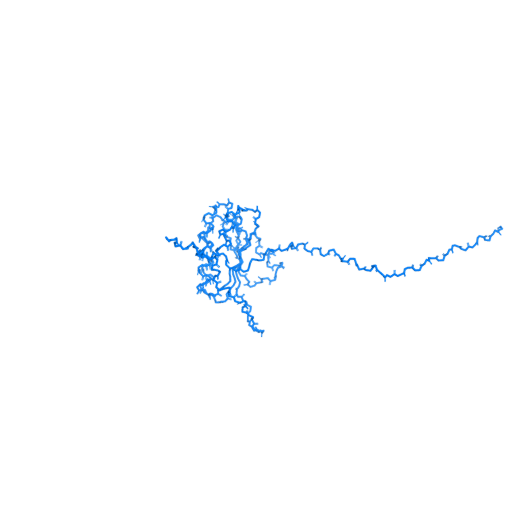 -2.145 5.426 1.00 93.25 97 LEU A CA 1
ATOM 762 C C . LEU A 1 97 ? 0.125 -1.851 6.884 1.00 93.25 97 LEU A C 1
ATOM 764 O O . LEU A 1 97 ? 0.301 -0.698 7.262 1.00 93.25 97 LEU A O 1
ATOM 768 N N . GLU A 1 98 ? 0.363 -2.898 7.670 1.00 92.19 98 GLU A N 1
ATOM 769 C CA . GLU A 1 98 ? 0.820 -2.855 9.062 1.00 92.19 98 GLU A CA 1
ATOM 770 C C . GLU A 1 98 ? 2.156 -2.134 9.206 1.00 92.19 98 GLU A C 1
ATOM 772 O O . GLU A 1 98 ? 2.392 -1.443 10.193 1.00 92.19 98 GLU A O 1
ATOM 777 N N . TYR A 1 99 ? 3.034 -2.258 8.210 1.00 92.88 99 TYR A N 1
ATOM 778 C CA . TYR A 1 99 ? 4.333 -1.603 8.254 1.00 92.88 99 TYR A CA 1
ATOM 779 C C . TYR A 1 99 ? 4.209 -0.095 8.028 1.00 92.88 99 TYR A C 1
ATOM 781 O O . TYR A 1 99 ? 4.850 0.691 8.727 1.00 92.88 99 TYR A O 1
ATOM 789 N N . MET A 1 100 ? 3.331 0.315 7.110 1.00 95.06 100 MET A N 1
ATOM 790 C CA . MET A 1 100 ? 2.992 1.728 6.923 1.00 95.06 100 MET A CA 1
ATOM 791 C C . MET A 1 100 ? 2.281 2.294 8.157 1.00 95.06 100 MET A C 1
ATOM 793 O O . MET A 1 100 ? 2.603 3.398 8.601 1.00 95.06 100 MET A O 1
ATOM 797 N N . LEU A 1 101 ? 1.361 1.522 8.748 1.00 94.50 101 LEU A N 1
ATOM 798 C CA . LEU A 1 101 ? 0.647 1.885 9.975 1.00 94.50 101 LEU A CA 1
ATOM 799 C C . LEU A 1 101 ? 1.619 2.128 11.133 1.00 94.50 101 LEU A C 1
ATOM 801 O O . LEU A 1 101 ? 1.531 3.165 11.785 1.00 94.50 101 LEU A O 1
ATOM 805 N N . ALA A 1 102 ? 2.582 1.227 11.335 1.00 92.69 102 ALA A N 1
ATOM 806 C CA . ALA A 1 102 ? 3.582 1.344 12.391 1.00 92.69 102 ALA A CA 1
ATOM 807 C C . ALA A 1 102 ? 4.484 2.583 12.244 1.00 92.69 102 ALA A C 1
ATOM 809 O O . ALA A 1 102 ? 4.938 3.122 13.250 1.00 92.69 102 ALA A O 1
ATOM 810 N N . LYS A 1 103 ? 4.743 3.049 11.013 1.00 94.00 103 LYS A N 1
ATOM 811 C CA . LYS A 1 103 ? 5.584 4.232 10.757 1.00 94.00 103 LYS A CA 1
ATOM 812 C C . LYS A 1 103 ? 4.825 5.560 10.748 1.00 94.00 103 LYS A C 1
ATOM 814 O O . LYS A 1 103 ? 5.388 6.573 11.146 1.00 94.00 103 LYS A O 1
ATOM 819 N N . THR A 1 104 ? 3.589 5.582 10.251 1.00 94.69 104 THR A N 1
ATOM 820 C CA . THR A 1 104 ? 2.873 6.839 9.930 1.00 94.69 104 THR A CA 1
ATOM 821 C C . THR A 1 104 ? 1.596 7.065 10.731 1.00 94.69 104 THR A C 1
ATOM 823 O O . THR A 1 104 ? 1.073 8.183 10.752 1.00 94.69 104 THR A O 1
ATOM 826 N N . GLY A 1 105 ? 1.087 6.020 11.383 1.00 95.00 105 GLY A N 1
ATOM 827 C CA . GLY A 1 105 ? -0.176 6.034 12.104 1.00 95.00 105 GLY A CA 1
ATOM 828 C C . GLY A 1 105 ? -1.402 5.780 11.224 1.00 95.00 105 GLY A C 1
ATOM 829 O O . GLY A 1 105 ? -1.415 5.985 10.007 1.00 95.00 105 GLY A O 1
ATOM 830 N N . PHE A 1 106 ? -2.481 5.350 11.878 1.00 95.62 106 PHE A N 1
ATOM 831 C CA . PHE A 1 106 ? -3.696 4.881 11.215 1.00 95.62 106 PHE A CA 1
ATOM 832 C C . PHE A 1 106 ? -4.370 5.918 10.316 1.00 95.62 106 PHE A C 1
ATOM 834 O O . PHE A 1 106 ? -4.716 5.617 9.177 1.00 95.62 106 PHE A O 1
ATOM 841 N N . GLN A 1 107 ? -4.526 7.153 10.794 1.00 95.50 107 GLN A N 1
ATOM 842 C CA . GLN A 1 107 ? -5.246 8.197 10.057 1.00 95.50 107 GLN A CA 1
ATOM 843 C C . GLN A 1 107 ? -4.594 8.524 8.708 1.00 95.50 107 GLN A C 1
ATOM 845 O O . GLN A 1 107 ? -5.288 8.801 7.731 1.00 95.50 107 GLN A O 1
ATOM 850 N N . THR A 1 108 ? -3.264 8.483 8.640 1.00 95.81 108 THR A N 1
ATOM 851 C CA . THR A 1 108 ? -2.514 8.776 7.415 1.00 95.81 108 THR A CA 1
ATOM 852 C C . THR A 1 108 ? -2.679 7.648 6.396 1.00 95.81 108 THR A C 1
ATOM 854 O O . THR A 1 108 ? -2.962 7.908 5.227 1.00 95.81 108 THR A O 1
ATOM 857 N N . VAL A 1 109 ? -2.585 6.393 6.845 1.00 95.75 109 VAL A N 1
ATOM 858 C CA . VAL A 1 109 ? -2.795 5.217 5.988 1.00 95.75 109 VAL A CA 1
ATOM 859 C C . VAL A 1 109 ? -4.248 5.109 5.527 1.00 95.75 109 VAL A C 1
ATOM 861 O O . VAL A 1 109 ? -4.487 4.819 4.359 1.00 95.75 109 VAL A O 1
ATOM 864 N N . LEU A 1 110 ? -5.22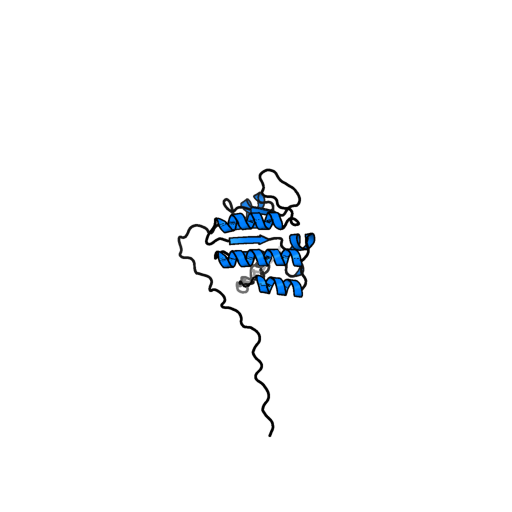3 5.396 6.395 1.00 95.50 110 LEU A N 1
ATOM 865 C CA . LEU A 1 110 ? -6.640 5.393 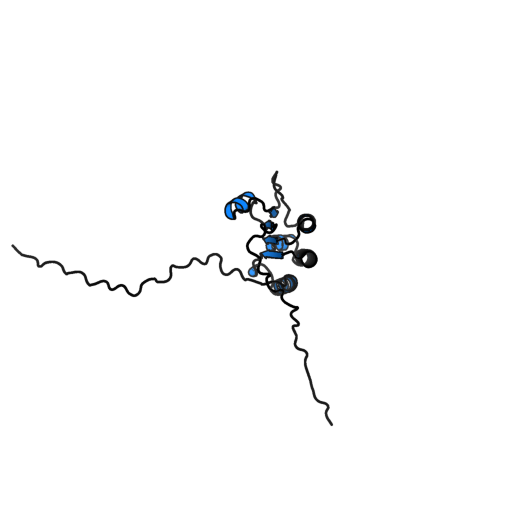6.027 1.00 95.50 110 LEU A CA 1
ATOM 866 C C . LEU A 1 110 ? -6.917 6.368 4.875 1.00 95.50 110 LEU A C 1
ATOM 868 O O . LEU A 1 110 ? -7.564 5.989 3.904 1.00 95.50 110 LEU A O 1
ATOM 872 N N . LYS A 1 111 ? -6.360 7.585 4.934 1.00 95.06 111 LYS A N 1
ATOM 873 C CA . LYS A 1 111 ? -6.472 8.572 3.846 1.00 95.06 111 LYS A CA 1
ATOM 874 C C . LYS A 1 111 ? -5.850 8.076 2.541 1.00 95.06 111 LYS A C 1
ATOM 876 O O . LYS A 1 111 ? -6.406 8.324 1.475 1.00 95.06 111 LYS A O 1
ATOM 881 N N . LEU A 1 112 ? -4.715 7.373 2.608 1.00 94.94 112 LEU A N 1
ATOM 882 C CA . LEU A 1 112 ? -4.114 6.745 1.429 1.00 94.94 112 LEU A CA 1
ATOM 883 C C . LEU A 1 112 ? -5.048 5.677 0.845 1.00 94.94 112 LEU A C 1
ATOM 885 O O . LEU A 1 112 ? -5.279 5.671 -0.359 1.00 94.94 112 LEU A O 1
ATOM 889 N N . VAL A 1 113 ? -5.601 4.798 1.683 1.00 94.75 113 VAL A N 1
ATOM 890 C CA . VAL A 1 113 ? -6.530 3.745 1.245 1.00 94.75 113 VAL A CA 1
ATOM 891 C C . VAL A 1 113 ? -7.773 4.349 0.593 1.00 94.75 113 VAL A C 1
ATOM 893 O O . VAL A 1 113 ? -8.121 3.938 -0.510 1.00 94.75 113 VAL A O 1
ATOM 896 N N . GLN A 1 114 ? -8.386 5.356 1.219 1.00 93.31 114 GLN A N 1
ATOM 897 C CA . GLN A 1 114 ? -9.525 6.102 0.672 1.00 93.31 114 GLN A CA 1
ATOM 898 C C . GLN A 1 114 ? -9.200 6.690 -0.702 1.00 93.31 114 GLN A C 1
ATOM 900 O O . GLN A 1 114 ? -9.898 6.436 -1.680 1.00 93.31 114 GLN A O 1
ATOM 905 N N . TYR A 1 115 ? -8.068 7.389 -0.800 1.00 92.56 115 TYR A N 1
ATOM 906 C CA . TYR A 1 115 ? -7.601 7.969 -2.052 1.00 92.56 115 TYR A CA 1
ATOM 907 C C . TYR A 1 115 ? -7.410 6.924 -3.160 1.00 92.56 115 TYR A C 1
ATOM 909 O O . TYR A 1 115 ? -7.813 7.139 -4.303 1.00 92.56 115 TYR A O 1
ATOM 917 N N . LEU A 1 116 ? -6.785 5.786 -2.849 1.00 92.31 116 LEU A N 1
ATOM 918 C CA . LEU A 1 116 ? -6.569 4.717 -3.823 1.00 92.31 116 LEU A CA 1
ATOM 919 C C . LEU A 1 116 ? -7.883 4.044 -4.232 1.00 92.31 116 LEU A C 1
ATOM 921 O O . LEU A 1 116 ? -8.061 3.736 -5.411 1.00 92.31 116 LEU A O 1
ATOM 925 N N . ASN A 1 117 ? -8.799 3.853 -3.284 1.00 91.00 117 ASN A N 1
ATOM 926 C CA . ASN A 1 117 ? -10.118 3.287 -3.530 1.00 91.00 117 ASN A CA 1
ATOM 927 C C . ASN A 1 117 ? -10.930 4.160 -4.496 1.00 91.00 117 ASN A C 1
ATOM 929 O O . ASN A 1 117 ? -11.405 3.658 -5.513 1.00 91.00 117 ASN A O 1
ATOM 933 N N . ASP A 1 118 ? -10.994 5.472 -4.255 1.00 89.00 118 ASP A N 1
ATOM 934 C CA . ASP A 1 118 ? -11.688 6.424 -5.132 1.00 89.00 118 ASP A CA 1
ATOM 935 C C . ASP A 1 118 ? -11.160 6.364 -6.571 1.00 89.00 118 ASP A C 1
ATOM 937 O O . ASP A 1 118 ? -11.924 6.353 -7.542 1.00 89.00 118 ASP A O 1
ATOM 941 N N . ARG A 1 119 ? -9.835 6.258 -6.729 1.00 87.06 119 ARG A N 1
ATOM 942 C CA . ARG A 1 119 ? -9.209 6.132 -8.052 1.00 87.06 119 ARG A CA 1
ATOM 943 C C . ARG A 1 119 ? -9.588 4.832 -8.742 1.00 87.06 119 ARG A C 1
ATOM 945 O O . ARG A 1 119 ? -9.950 4.852 -9.913 1.00 87.06 119 ARG A O 1
ATOM 952 N N . VAL A 1 120 ? -9.511 3.717 -8.025 1.00 87.31 120 VAL A N 1
ATOM 953 C CA . VAL A 1 120 ? -9.822 2.381 -8.552 1.00 87.31 120 VAL A CA 1
ATOM 954 C C . VAL A 1 120 ? -11.298 2.274 -8.942 1.00 87.31 120 VAL A C 1
ATOM 956 O O . VAL A 1 120 ? -11.619 1.719 -9.996 1.00 87.31 120 VAL A O 1
ATOM 959 N N . MET A 1 121 ? -12.188 2.881 -8.155 1.00 83.19 121 MET A N 1
ATOM 960 C CA . MET A 1 121 ? -13.612 2.999 -8.470 1.00 83.19 121 MET A CA 1
ATOM 961 C C . MET A 1 121 ? -13.859 3.784 -9.765 1.00 83.19 121 MET A C 1
ATOM 963 O O . MET A 1 121 ? -14.742 3.413 -10.541 1.00 83.19 121 MET A O 1
ATOM 967 N N . GLY A 1 122 ? -13.062 4.823 -10.032 1.00 82.19 122 GLY A N 1
ATOM 968 C CA . GLY A 1 122 ? -13.151 5.625 -11.255 1.00 82.19 122 GLY A CA 1
ATOM 969 C C . GLY A 1 122 ? -12.616 4.941 -12.521 1.00 82.19 122 GLY A C 1
ATOM 970 O O . GLY A 1 122 ? -13.076 5.249 -13.618 1.00 82.19 122 GLY A O 1
ATOM 971 N N . THR A 1 123 ? -11.668 4.009 -12.396 1.00 82.94 123 THR A N 1
ATOM 972 C CA . THR A 1 123 ? -10.973 3.376 -13.539 1.00 82.94 123 THR A CA 1
ATOM 973 C C . THR A 1 123 ? -11.409 1.936 -13.822 1.00 82.94 123 THR A C 1
ATOM 975 O O . THR A 1 123 ? -11.082 1.392 -14.876 1.00 82.94 123 THR A O 1
ATOM 978 N N . GLY A 1 124 ? -12.143 1.302 -12.902 1.00 79.81 124 GLY A N 1
ATOM 979 C CA . GLY A 1 124 ? -12.575 -0.092 -13.029 1.00 79.81 124 GLY A CA 1
ATOM 980 C C . GLY A 1 124 ? -11.497 -1.129 -12.690 1.00 79.81 124 GLY A C 1
ATOM 981 O O . GLY A 1 124 ? -11.650 -2.293 -13.060 1.00 79.81 124 GLY A O 1
ATOM 982 N N . GLY A 1 125 ? -10.424 -0.727 -12.003 1.00 88.81 125 GLY A N 1
ATOM 983 C CA . GLY A 1 125 ? -9.403 -1.645 -11.496 1.00 88.81 125 GLY A CA 1
ATOM 984 C C . GLY A 1 125 ? -9.855 -2.453 -10.272 1.00 88.81 125 GLY A C 1
ATOM 985 O O . GLY A 1 125 ? -10.988 -2.344 -9.801 1.00 88.81 125 GLY A O 1
ATOM 986 N N . ILE A 1 126 ? -8.934 -3.247 -9.726 1.00 91.44 126 ILE A N 1
ATOM 987 C CA . ILE A 1 126 ? -9.088 -3.961 -8.453 1.00 91.44 126 ILE A CA 1
ATOM 988 C C . ILE A 1 126 ? -7.970 -3.529 -7.503 1.00 91.44 126 ILE A C 1
ATOM 990 O O . ILE A 1 126 ? -6.801 -3.535 -7.886 1.00 91.44 126 ILE A O 1
ATOM 994 N N . LEU A 1 127 ? -8.325 -3.192 -6.262 1.00 92.44 127 LEU A N 1
ATOM 995 C CA . LEU A 1 127 ? -7.387 -2.957 -5.166 1.00 92.44 127 LEU A CA 1
ATOM 996 C C . LEU A 1 127 ? -7.506 -4.098 -4.156 1.00 92.44 127 LEU A C 1
ATOM 998 O O . LEU A 1 127 ? -8.580 -4.323 -3.605 1.00 92.44 127 LEU A O 1
ATOM 1002 N N . LEU A 1 128 ? -6.405 -4.805 -3.918 1.00 93.56 128 LEU A N 1
ATOM 1003 C CA . LEU A 1 128 ? -6.288 -5.832 -2.891 1.00 93.56 128 LEU A CA 1
ATOM 1004 C C . LEU A 1 128 ? -5.386 -5.316 -1.773 1.00 93.56 128 LEU A C 1
ATOM 1006 O O . LEU A 1 128 ? -4.265 -4.878 -2.030 1.00 93.56 128 LEU A O 1
ATOM 1010 N N . LEU A 1 129 ? -5.873 -5.379 -0.536 1.00 92.69 129 LEU A N 1
ATOM 1011 C CA . LEU A 1 129 ? -5.137 -4.952 0.651 1.00 92.69 129 LEU A CA 1
ATOM 1012 C C . LEU A 1 129 ? -4.874 -6.169 1.538 1.00 92.69 129 LEU A C 1
ATOM 1014 O O . LEU A 1 129 ? -5.809 -6.774 2.059 1.00 92.69 129 LEU A O 1
ATOM 1018 N N . GLY A 1 130 ? -3.603 -6.518 1.706 1.00 90.62 130 GLY A N 1
ATOM 1019 C CA . GLY A 1 130 ? -3.148 -7.529 2.649 1.00 90.62 130 GLY A CA 1
ATOM 1020 C C . GLY A 1 130 ? -2.834 -6.895 3.999 1.00 90.62 130 GLY A C 1
ATOM 1021 O O . GLY A 1 130 ? -1.953 -6.035 4.086 1.00 90.62 130 GLY A O 1
ATOM 1022 N N . LEU A 1 131 ? -3.545 -7.332 5.040 1.00 89.38 131 LEU A N 1
ATOM 1023 C CA . LEU A 1 131 ? -3.268 -6.982 6.430 1.00 89.38 131 LEU A CA 1
ATOM 1024 C C . LEU A 1 131 ? -3.585 -8.144 7.379 1.00 89.38 131 LEU A C 1
ATOM 1026 O O . LEU A 1 131 ? -4.528 -8.902 7.162 1.00 89.38 131 LEU A O 1
ATOM 1030 N N . ASN A 1 132 ? -2.839 -8.230 8.472 1.00 87.62 132 ASN A N 1
ATOM 1031 C CA . ASN A 1 132 ? -3.132 -9.055 9.627 1.00 87.62 132 ASN A CA 1
ATOM 1032 C C . ASN A 1 132 ? -4.141 -8.319 10.532 1.00 87.62 132 ASN A C 1
ATOM 1034 O O . ASN A 1 132 ? -3.787 -7.297 11.129 1.00 87.62 132 ASN A O 1
ATOM 1038 N N . PRO A 1 133 ? -5.376 -8.829 10.699 1.00 86.81 133 PRO A N 1
ATOM 1039 C CA . PRO A 1 133 ? -6.394 -8.173 11.519 1.00 86.81 133 PRO A CA 1
ATOM 1040 C C . PRO A 1 133 ? -6.017 -8.089 13.004 1.00 86.81 133 PRO A C 1
ATOM 1042 O O . PRO A 1 133 ? -6.553 -7.241 13.707 1.00 86.81 133 PRO A O 1
ATOM 1045 N N . GLN A 1 134 ? -5.085 -8.923 13.482 1.00 88.31 134 GLN A N 1
ATOM 1046 C CA . GLN A 1 134 ? -4.605 -8.896 14.870 1.00 88.31 134 GLN A CA 1
ATOM 1047 C C . GLN A 1 134 ? -3.608 -7.758 15.141 1.00 88.31 134 GLN A C 1
ATOM 1049 O O . GLN A 1 134 ? -3.299 -7.470 16.293 1.00 88.31 134 GLN A O 1
ATOM 1054 N N . ALA A 1 135 ? -3.085 -7.113 14.094 1.00 87.06 135 ALA A N 1
ATOM 1055 C CA . ALA A 1 135 ? -2.102 -6.035 14.208 1.00 87.06 135 ALA A CA 1
ATOM 1056 C C . ALA A 1 135 ? -2.735 -4.634 14.320 1.00 87.06 135 ALA A C 1
ATOM 1058 O O . ALA A 1 135 ? -2.016 -3.637 14.337 1.00 87.06 135 ALA A O 1
ATOM 1059 N N . ILE A 1 136 ? -4.066 -4.540 14.355 1.00 90.44 136 ILE A N 1
ATOM 1060 C CA . ILE A 1 136 ? -4.810 -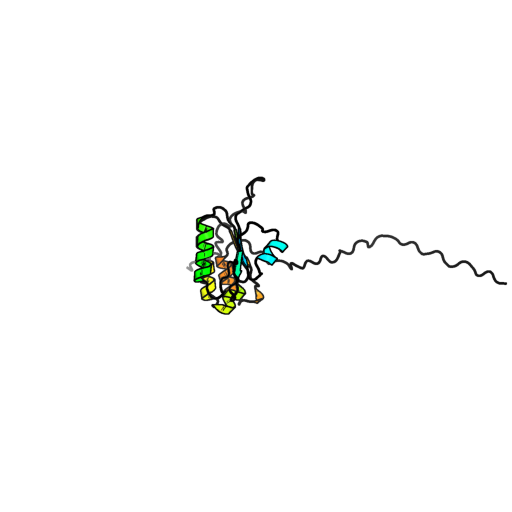3.280 14.297 1.00 90.44 136 ILE A CA 1
ATOM 1061 C C . ILE A 1 136 ? -6.018 -3.322 15.243 1.00 90.44 136 ILE A C 1
ATOM 1063 O O . ILE A 1 136 ? -6.584 -4.385 15.493 1.00 90.44 136 ILE A O 1
ATOM 1067 N N . GLY A 1 137 ? -6.428 -2.173 15.785 1.00 92.44 137 GLY A N 1
ATOM 1068 C CA . GLY A 1 137 ? -7.588 -2.115 16.675 1.00 92.44 137 GLY A CA 1
ATOM 1069 C C . GLY A 1 137 ? -8.907 -2.413 15.952 1.00 92.44 137 GLY A C 1
ATOM 1070 O O . GLY A 1 137 ? -9.081 -2.081 14.781 1.00 92.44 137 GLY A O 1
ATOM 1071 N N . GLU A 1 138 ? -9.898 -2.959 16.663 1.00 92.56 138 GLU A N 1
ATOM 1072 C CA . GLU A 1 138 ? -11.203 -3.327 16.078 1.00 92.56 138 GLU A CA 1
ATOM 1073 C C . GLU A 1 138 ? -11.902 -2.161 15.360 1.00 92.56 138 GLU A C 1
ATOM 1075 O O . GLU A 1 138 ? -12.469 -2.330 14.279 1.00 92.56 138 GLU A O 1
ATOM 1080 N N . LYS A 1 139 ? -11.846 -0.957 15.946 1.00 93.38 139 LYS A N 1
ATOM 1081 C CA . LYS A 1 139 ? -12.440 0.257 15.362 1.00 93.38 139 LYS A CA 1
ATOM 1082 C C . LYS A 1 139 ? -11.760 0.644 14.050 1.00 93.38 139 LYS A C 1
ATOM 1084 O O . LYS A 1 139 ? -12.428 1.007 13.089 1.00 93.38 139 LYS A O 1
ATOM 1089 N N . GLU A 1 1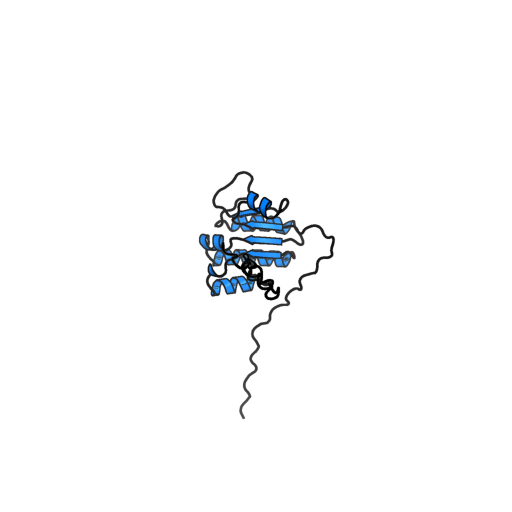40 ? -10.438 0.567 14.021 1.00 94.19 140 GLU A N 1
ATOM 1090 C CA . GLU A 1 140 ? -9.610 0.906 12.865 1.00 94.19 140 GLU A CA 1
ATOM 1091 C C . GLU A 1 140 ? -9.797 -0.117 11.737 1.00 94.19 140 GLU A C 1
ATOM 1093 O O . GLU A 1 140 ? -9.996 0.253 10.578 1.00 94.19 140 GLU A O 1
ATOM 1098 N N . LEU A 1 141 ? -9.857 -1.404 12.089 1.00 92.81 141 LEU A N 1
ATOM 1099 C CA . LEU A 1 141 ? -10.196 -2.478 11.163 1.00 92.81 141 LEU A CA 1
ATOM 1100 C C . LEU A 1 141 ? -11.592 -2.289 10.562 1.00 92.81 141 LEU A C 1
ATOM 1102 O O . LEU A 1 141 ? -11.767 -2.455 9.358 1.00 92.81 141 LEU A O 1
ATOM 1106 N N . ALA A 1 142 ? -12.589 -1.928 11.375 1.00 91.44 142 ALA A N 1
ATOM 1107 C CA . ALA A 1 142 ? -13.947 -1.674 10.896 1.00 91.44 142 ALA A CA 1
ATOM 1108 C C . ALA A 1 142 ? -14.000 -0.507 9.896 1.00 91.44 142 ALA A C 1
ATOM 1110 O O . ALA A 1 142 ? -14.711 -0.595 8.894 1.00 91.44 142 ALA A O 1
ATOM 1111 N N . LEU A 1 143 ? -13.221 0.553 10.134 1.00 92.56 143 LEU A N 1
ATOM 1112 C CA . LEU A 1 143 ? -13.091 1.675 9.204 1.00 92.56 143 LEU A CA 1
ATOM 1113 C C . LEU A 1 143 ? -12.439 1.234 7.886 1.00 92.56 143 LEU A C 1
ATOM 1115 O O . LEU A 1 143 ? -13.025 1.459 6.831 1.00 92.56 143 LEU A O 1
ATOM 1119 N N . LEU A 1 144 ? -11.309 0.518 7.922 1.00 91.25 144 LEU A N 1
ATOM 1120 C CA . LEU A 1 144 ? -10.683 -0.015 6.700 1.00 91.25 144 LEU A CA 1
ATOM 1121 C C . LEU A 1 144 ? -11.617 -0.949 5.923 1.00 91.25 144 LEU A C 1
ATOM 1123 O O . LEU A 1 144 ? -11.698 -0.862 4.700 1.00 91.25 144 LEU A O 1
ATOM 1127 N N . LYS A 1 145 ? -12.367 -1.809 6.623 1.00 88.50 145 LYS A N 1
ATOM 1128 C CA . LYS A 1 145 ? -13.367 -2.690 6.002 1.00 88.50 145 LYS A CA 1
ATOM 1129 C C . LYS A 1 145 ? -14.494 -1.898 5.334 1.00 88.50 145 LYS A C 1
ATOM 1131 O O . LYS A 1 145 ? -15.002 -2.317 4.298 1.00 88.50 145 LYS A O 1
ATOM 1136 N N . SER A 1 146 ? -14.895 -0.761 5.900 1.00 88.06 146 SER A N 1
ATOM 1137 C CA . SER A 1 146 ? -15.921 0.081 5.277 1.00 88.06 146 SER A CA 1
ATOM 1138 C C . SER A 1 146 ? -15.447 0.729 3.974 1.00 88.06 146 SER A C 1
ATOM 1140 O O . SER A 1 146 ? -16.245 0.849 3.049 1.00 88.06 146 SER A O 1
ATOM 1142 N N . GLU A 1 147 ? -14.153 1.047 3.871 1.00 86.00 147 GLU A N 1
ATOM 1143 C CA . GLU A 1 147 ? -13.552 1.594 2.650 1.00 86.00 147 GLU A CA 1
ATOM 1144 C C . GLU A 1 147 ? -13.329 0.518 1.587 1.00 86.00 147 GLU A C 1
ATOM 1146 O O . GLU A 1 147 ? -13.611 0.725 0.410 1.00 86.00 147 GLU A O 1
ATOM 1151 N N . ALA A 1 148 ? -12.849 -0.660 1.992 1.00 72.38 148 ALA A N 1
ATOM 1152 C CA . ALA A 1 148 ? -12.367 -1.663 1.051 1.00 72.38 148 ALA A CA 1
ATOM 1153 C C . ALA A 1 148 ? -13.465 -2.400 0.263 1.00 72.38 148 ALA A C 1
ATOM 1155 O O . ALA A 1 148 ? -13.088 -3.081 -0.679 1.00 72.38 148 ALA A O 1
ATOM 1156 N N . ALA A 1 149 ? -14.757 -2.258 0.619 1.00 60.69 149 ALA A N 1
ATOM 1157 C CA . ALA A 1 149 ? -16.027 -2.620 -0.065 1.00 60.69 149 ALA A CA 1
ATOM 1158 C C . ALA A 1 149 ? -16.171 -3.946 -0.872 1.00 60.69 149 ALA A C 1
ATOM 1160 O O . ALA A 1 149 ? -17.291 -4.325 -1.225 1.00 60.69 149 ALA A O 1
ATOM 1161 N N . GLY A 1 150 ? -15.094 -4.666 -1.169 1.00 58.62 150 GLY A N 1
ATOM 1162 C CA . GLY A 1 150 ? -15.011 -5.921 -1.895 1.00 58.62 150 GLY A CA 1
ATOM 1163 C C . GLY A 1 150 ? -14.923 -7.106 -0.943 1.00 58.62 150 GLY A C 1
ATOM 1164 O O . GLY A 1 150 ? -14.797 -6.952 0.269 1.00 58.62 150 GLY A O 1
ATOM 1165 N N . VAL A 1 151 ? -15.060 -8.302 -1.507 1.00 52.53 151 VAL A N 1
ATOM 1166 C CA . VAL A 1 151 ? -15.072 -9.573 -0.779 1.00 52.53 151 VAL A CA 1
ATOM 1167 C C . VAL A 1 151 ? -13.891 -9.638 0.192 1.00 52.53 151 VAL A C 1
ATOM 1169 O O . VAL A 1 151 ? -12.735 -9.610 -0.221 1.00 52.53 151 VAL A O 1
ATOM 1172 N N . PHE A 1 152 ? -14.200 -9.716 1.485 1.00 53.31 152 PHE A N 1
ATOM 1173 C CA . PHE A 1 152 ? -13.219 -10.039 2.510 1.00 53.31 152 PHE A CA 1
ATOM 1174 C C . PHE A 1 152 ? -13.120 -11.553 2.571 1.00 53.31 152 PHE A C 1
ATOM 1176 O O . PHE A 1 152 ? -14.036 -12.210 3.066 1.00 53.31 152 PHE A O 1
ATOM 1183 N N . GLU A 1 153 ? -12.024 -12.095 2.066 1.00 57.16 153 GLU A N 1
ATOM 1184 C CA . GLU A 1 153 ? -11.614 -13.440 2.432 1.00 57.16 153 GLU A CA 1
ATOM 1185 C C . GLU A 1 153 ? -10.602 -13.291 3.561 1.00 57.16 153 GLU A C 1
ATOM 1187 O O . GLU A 1 153 ? -9.515 -12.742 3.376 1.00 57.16 153 GLU A O 1
ATOM 1192 N N . GLU A 1 154 ? -10.979 -13.729 4.763 1.00 53.72 154 GLU A N 1
ATOM 1193 C CA . GLU A 1 154 ? -9.967 -14.095 5.747 1.00 53.72 154 GLU A CA 1
ATOM 1194 C C . GLU A 1 154 ? -9.171 -15.201 5.061 1.00 53.72 154 GLU A C 1
ATOM 1196 O O . GLU A 1 154 ? -9.753 -16.229 4.702 1.00 53.72 154 GLU A O 1
ATOM 1201 N N . ALA A 1 155 ? -7.887 -14.961 4.788 1.00 51.81 155 ALA A N 1
ATOM 1202 C CA . ALA A 1 155 ? -7.012 -16.010 4.301 1.00 51.81 155 ALA A CA 1
ATOM 1203 C C . ALA A 1 155 ? -7.034 -17.110 5.366 1.00 51.81 155 ALA A C 1
ATOM 1205 O O . ALA A 1 155 ? -6.358 -17.009 6.390 1.00 51.81 155 ALA A O 1
ATOM 1206 N N . GLY A 1 156 ? -7.886 -18.119 5.163 1.00 44.06 156 GLY A N 1
ATOM 1207 C CA . GLY A 1 156 ? -7.845 -19.344 5.938 1.00 44.06 156 GLY A CA 1
ATOM 1208 C C . GLY A 1 156 ? -6.411 -19.834 5.883 1.00 44.06 156 GLY A C 1
ATOM 1209 O O . GLY A 1 156 ? -5.803 -19.758 4.814 1.00 44.06 156 GLY A O 1
ATOM 1210 N N . ASP A 1 157 ? -5.887 -20.225 7.046 1.00 38.00 157 ASP A N 1
ATOM 1211 C CA . ASP A 1 157 ? -4.492 -20.595 7.274 1.00 38.00 157 ASP A CA 1
ATOM 1212 C C . ASP A 1 157 ? -3.804 -21.070 5.975 1.00 38.00 157 ASP A C 1
ATOM 1214 O O . ASP A 1 157 ? -4.134 -22.149 5.471 1.00 38.00 157 ASP A O 1
ATOM 1218 N N . PRO A 1 158 ? -2.887 -20.280 5.376 1.00 40.94 158 PRO A N 1
ATOM 1219 C CA . PRO A 1 158 ? -2.173 -20.701 4.172 1.00 40.94 158 PRO A CA 1
ATOM 1220 C C . PRO A 1 158 ? -1.317 -21.950 4.438 1.00 40.94 158 PRO A C 1
ATOM 1222 O O . PRO A 1 158 ? -0.886 -22.615 3.497 1.00 40.94 158 PRO A O 1
ATOM 1225 N N . ALA A 1 159 ? -1.131 -22.321 5.710 1.00 39.75 159 ALA A N 1
ATOM 1226 C CA . ALA A 1 159 ? -0.715 -23.638 6.151 1.00 39.75 159 ALA A CA 1
ATOM 1227 C C . ALA A 1 159 ? -1.921 -24.542 6.462 1.00 39.75 159 ALA A C 1
ATOM 1229 O O . ALA A 1 159 ? -1.941 -25.264 7.457 1.00 39.75 159 ALA A O 1
ATOM 1230 N N . GLY A 1 160 ? -2.854 -24.644 5.515 1.00 38.66 160 GLY A N 1
ATOM 1231 C CA . GLY A 1 160 ? -3.625 -25.854 5.261 1.00 38.66 160 GLY A CA 1
ATOM 1232 C C . GLY A 1 160 ? -2.682 -26.995 4.878 1.00 38.66 160 GLY A C 1
ATOM 1233 O O . GLY A 1 160 ? -2.751 -27.546 3.780 1.00 38.66 160 GLY A O 1
ATOM 1234 N N . ARG A 1 161 ? -1.786 -27.366 5.800 1.00 37.41 161 ARG A N 1
ATOM 1235 C CA . ARG A 1 161 ? -1.169 -28.673 5.874 1.00 37.41 161 ARG A CA 1
ATOM 1236 C C . ARG A 1 161 ? -2.368 -29.594 6.031 1.00 37.41 161 ARG A C 1
ATOM 1238 O O . ARG A 1 161 ? -2.853 -29.812 7.136 1.00 37.41 161 ARG A O 1
ATOM 1245 N N . ARG A 1 162 ? -2.907 -30.062 4.900 1.00 34.34 162 ARG A N 1
ATOM 1246 C CA . ARG A 1 162 ? -3.744 -31.252 4.871 1.00 34.34 162 ARG A CA 1
ATOM 1247 C C . ARG A 1 162 ? -2.910 -32.289 5.601 1.00 34.34 162 ARG A C 1
ATOM 1249 O O . ARG A 1 162 ? -1.952 -32.822 5.046 1.00 34.34 162 ARG A O 1
ATOM 1256 N N . GLN A 1 163 ? -3.222 -32.520 6.870 1.00 37.41 163 GLN A N 1
ATOM 1257 C CA . GLN A 1 163 ? -2.944 -33.812 7.453 1.00 37.41 163 GLN A CA 1
ATOM 1258 C C . GLN A 1 163 ? -3.591 -34.781 6.467 1.00 37.41 163 GLN A C 1
ATOM 1260 O O . GLN A 1 163 ? -4.762 -34.558 6.131 1.00 37.41 163 GLN A O 1
ATOM 1265 N N . PRO A 1 164 ? -2.842 -35.729 5.874 1.00 34.94 164 PRO A N 1
ATOM 1266 C CA . PRO A 1 164 ? -3.470 -36.718 5.025 1.00 34.94 164 PRO A CA 1
ATOM 1267 C C . PRO A 1 164 ? -4.590 -37.314 5.865 1.00 34.94 164 PRO A C 1
ATOM 1269 O O . PRO A 1 164 ? -4.351 -37.849 6.949 1.00 34.94 164 PRO A O 1
ATOM 1272 N N . ALA A 1 165 ? -5.817 -37.055 5.412 1.00 38.22 165 ALA A N 1
ATOM 1273 C CA . ALA A 1 165 ? -7.006 -37.597 6.013 1.00 38.22 165 ALA A CA 1
ATOM 1274 C C . ALA A 1 165 ? -6.774 -39.097 6.106 1.00 38.22 165 ALA A C 1
ATOM 1276 O O . ALA A 1 165 ? -6.383 -39.700 5.104 1.00 38.22 165 ALA A O 1
ATOM 1277 N N . ASP A 1 166 ? -6.948 -39.606 7.324 1.00 38.88 166 ASP A N 1
ATOM 1278 C CA . ASP A 1 166 ? -7.163 -40.994 7.720 1.00 38.88 166 ASP A CA 1
ATOM 1279 C C . ASP A 1 166 ? -7.743 -41.799 6.549 1.00 38.88 166 ASP A C 1
ATOM 1281 O O . ASP A 1 166 ? -8.955 -41.911 6.360 1.00 38.88 166 ASP A O 1
ATOM 1285 N N . THR A 1 167 ? -6.848 -42.250 5.672 1.00 43.94 167 THR A N 1
ATOM 1286 C CA . THR A 1 167 ? -7.188 -43.104 4.554 1.00 43.94 167 THR A CA 1
ATOM 1287 C C . THR A 1 167 ? -6.908 -44.480 5.090 1.00 43.94 167 THR A C 1
ATOM 1289 O O . THR A 1 167 ? -5.760 -44.839 5.337 1.00 43.94 167 THR A O 1
ATOM 1292 N N . ASP A 1 168 ? -8.005 -45.204 5.256 1.00 40.22 168 ASP A N 1
ATOM 1293 C CA . ASP A 1 168 ? -8.056 -46.648 5.396 1.00 40.22 168 ASP A CA 1
ATOM 1294 C C . ASP A 1 168 ? -8.153 -47.222 6.820 1.00 40.22 168 ASP A C 1
ATOM 1296 O O . ASP A 1 168 ? -7.417 -48.112 7.238 1.00 40.22 168 ASP A O 1
ATOM 1300 N N . ARG A 1 169 ? -9.223 -46.840 7.531 1.00 44.94 169 ARG A N 1
ATOM 1301 C CA . ARG A 1 169 ? -9.980 -47.830 8.315 1.00 44.94 169 ARG A CA 1
ATOM 1302 C C . ARG A 1 169 ? -10.873 -48.652 7.379 1.00 44.94 169 ARG A C 1
ATOM 1304 O O . ARG A 1 169 ? -12.082 -48.422 7.378 1.00 44.94 169 ARG A O 1
ATOM 1311 N N . ARG A 1 170 ? -10.305 -49.575 6.590 1.00 46.56 170 ARG A N 1
ATOM 1312 C CA . ARG A 1 170 ? -10.912 -50.837 6.094 1.00 46.56 170 ARG A CA 1
ATOM 1313 C C . ARG A 1 170 ? -9.994 -51.537 5.070 1.00 46.56 170 ARG A C 1
ATOM 1315 O O . ARG A 1 170 ? -10.410 -51.845 3.959 1.00 46.56 170 ARG A O 1
ATOM 1322 N N . ALA A 1 171 ? -8.817 -51.967 5.512 1.00 41.78 171 ALA A N 1
ATOM 1323 C CA . ALA A 1 171 ? -8.144 -53.118 4.916 1.00 41.78 171 ALA A CA 1
ATOM 1324 C C . ALA A 1 171 ? -7.878 -54.150 6.015 1.00 41.78 171 ALA A C 1
ATOM 1326 O O . ALA A 1 171 ? -7.117 -53.919 6.953 1.00 41.78 171 ALA A O 1
ATOM 1327 N N . GLY A 1 172 ? -8.586 -55.277 5.938 1.00 46.03 172 GLY A N 1
ATOM 1328 C CA . GLY A 1 172 ? -8.389 -56.405 6.836 1.00 46.03 172 GLY A CA 1
ATOM 1329 C C . GLY A 1 172 ? -6.987 -56.980 6.667 1.00 46.03 172 GLY A C 1
ATOM 1330 O O . GLY A 1 172 ? -6.646 -57.495 5.606 1.00 46.03 172 GLY A O 1
ATOM 1331 N N . VAL A 1 173 ? -6.193 -56.923 7.732 1.00 46.31 173 VAL A N 1
ATOM 1332 C CA . VAL A 1 173 ? -4.988 -57.738 7.877 1.00 46.31 173 VAL A CA 1
ATOM 1333 C C . VAL A 1 173 ? -5.421 -59.068 8.484 1.00 46.31 173 VAL A C 1
ATOM 1335 O O . VAL A 1 173 ? -5.894 -59.122 9.619 1.00 46.31 173 VAL A O 1
ATOM 1338 N N . ALA A 1 174 ? -5.305 -60.139 7.701 1.00 53.19 174 ALA A N 1
ATOM 1339 C CA . ALA A 1 174 ? -5.439 -61.501 8.197 1.00 53.19 174 ALA A CA 1
ATOM 1340 C C . ALA A 1 174 ? -4.374 -61.767 9.285 1.00 53.19 174 ALA A C 1
ATOM 1342 O O . ALA A 1 174 ? -3.248 -61.278 9.159 1.00 53.19 174 ALA A O 1
ATOM 1343 N N . PRO A 1 175 ? -4.687 -62.527 10.349 1.00 46.50 175 PRO A N 1
ATOM 1344 C CA . PRO A 1 175 ? -3.704 -62.847 11.374 1.00 46.50 175 PRO A CA 1
ATOM 1345 C C . PRO A 1 175 ? -2.598 -63.742 10.796 1.00 46.50 175 PRO A C 1
ATOM 1347 O O . PRO A 1 175 ? -2.863 -64.664 10.024 1.00 46.50 175 PRO A O 1
ATOM 1350 N N . ALA A 1 176 ? -1.352 -63.452 11.174 1.00 58.62 176 ALA A N 1
ATOM 1351 C CA . ALA A 1 176 ? -0.170 -64.206 10.766 1.00 58.62 176 ALA A CA 1
ATOM 1352 C C . ALA A 1 176 ? -0.265 -65.692 11.180 1.00 58.62 176 ALA A C 1
ATOM 1354 O O . ALA A 1 176 ? -0.794 -65.988 12.257 1.00 58.62 176 ALA A O 1
ATOM 1355 N N . PRO A 1 177 ? 0.272 -66.638 10.385 1.00 53.22 177 PRO A N 1
ATOM 1356 C CA . PRO A 1 177 ? 0.373 -68.027 10.813 1.00 53.22 177 PRO A CA 1
ATOM 1357 C C . PRO A 1 177 ? 1.365 -68.142 11.981 1.00 53.22 177 PRO A C 1
ATOM 1359 O O . PRO A 1 177 ? 2.445 -67.550 11.959 1.00 53.22 177 PRO A O 1
ATOM 1362 N N . GLY A 1 178 ? 0.973 -68.886 13.018 1.00 62.62 178 GLY A N 1
ATOM 1363 C CA . GLY A 1 178 ? 1.799 -69.143 14.199 1.00 62.62 178 GLY A CA 1
ATOM 1364 C C . GLY A 1 178 ? 3.090 -69.916 13.878 1.00 62.62 178 GLY A C 1
ATOM 1365 O O . GLY A 1 178 ? 3.213 -70.502 12.800 1.00 62.62 178 GLY A O 1
ATOM 1366 N N . PRO A 1 179 ? 4.068 -69.926 14.801 1.00 70.56 179 PRO A N 1
ATOM 1367 C CA . PRO A 1 179 ? 5.345 -70.598 14.585 1.00 70.56 179 PRO A CA 1
ATOM 1368 C C . PRO A 1 179 ? 5.160 -72.121 14.443 1.00 70.56 179 PRO A C 1
ATOM 1370 O O . PRO A 1 179 ? 4.275 -72.688 15.091 1.00 70.56 179 PRO A O 1
ATOM 1373 N N . PRO A 1 180 ? 5.993 -72.807 13.635 1.00 67.00 180 PRO A N 1
ATOM 1374 C CA . PRO A 1 180 ? 5.916 -74.257 13.499 1.00 67.00 180 PRO A CA 1
ATOM 1375 C C . PRO A 1 180 ? 6.262 -74.954 14.827 1.00 67.00 180 PRO A C 1
ATOM 1377 O O . PRO A 1 180 ? 7.035 -74.414 15.630 1.00 67.00 180 PRO A O 1
ATOM 1380 N N . PRO A 1 181 ? 5.707 -76.153 15.082 1.00 62.34 181 PRO A N 1
ATOM 1381 C CA . PRO A 1 181 ? 5.974 -76.884 16.309 1.00 62.34 181 PRO A CA 1
ATOM 1382 C C . PRO A 1 181 ? 7.453 -77.263 16.391 1.00 62.34 181 PRO A C 1
ATOM 1384 O O . PRO A 1 181 ? 8.059 -77.718 15.421 1.00 62.34 181 PRO A O 1
ATOM 1387 N N . ARG A 1 182 ? 8.029 -77.084 17.582 1.00 56.03 182 ARG A N 1
ATOM 1388 C CA . ARG A 1 182 ? 9.380 -77.543 17.904 1.00 56.03 182 ARG A CA 1
ATOM 1389 C C . ARG A 1 182 ? 9.402 -79.069 17.829 1.00 56.03 182 ARG A C 1
ATOM 1391 O O . ARG A 1 182 ? 8.875 -79.733 18.717 1.00 56.03 182 ARG A O 1
ATOM 1398 N N . THR A 1 183 ? 10.018 -79.621 16.792 1.00 63.31 183 THR A N 1
ATOM 1399 C CA . THR A 1 183 ? 10.452 -81.018 16.796 1.00 63.31 183 THR A CA 1
ATOM 1400 C C . THR A 1 183 ? 11.690 -81.108 17.674 1.00 63.31 183 THR A C 1
ATOM 1402 O O . THR A 1 183 ? 12.736 -80.552 17.339 1.00 63.31 183 THR A O 1
ATOM 1405 N N . GLY A 1 184 ? 11.536 -81.732 18.838 1.00 51.56 184 GLY A N 1
ATOM 1406 C CA . GLY A 1 184 ? 12.657 -82.109 19.684 1.00 51.56 184 GLY A CA 1
ATOM 1407 C C . GLY A 1 184 ? 13.411 -83.295 19.091 1.00 51.56 184 GLY A C 1
ATOM 1408 O O . GLY A 1 184 ? 12.784 -84.212 18.566 1.00 51.56 184 GLY A O 1
ATOM 1409 N N . SER A 1 185 ? 14.738 -83.229 19.179 1.00 49.97 185 SER A N 1
ATOM 1410 C CA . SER A 1 185 ? 15.655 -84.292 19.609 1.00 49.97 185 SER A CA 1
ATOM 1411 C C . SER A 1 185 ? 17.070 -83.732 19.650 1.00 49.97 185 SER A C 1
ATOM 1413 O O . SER A 1 185 ? 17.442 -83.019 18.694 1.00 49.97 185 SER A O 1
#

Foldseek 3Di:
DDDDDDDDDDPDPLDDADPDPDDPPPDDDAAEEEEDQDDPVVVCVVPVPPPHAYEHADPDDDPPHNYDDLCCLVVVLVVVVVVLVVGAAHEYEHEDLLVNCVNHNLVVSLVSLLVVLVSCVVRVYAYHYDDDPVSDDPVSVVSSCVSNSHDDDPPDPPPPPVPPPPPDPDDDDDDDDDDDDDDDD

pLDDT: mean 75.82, std 21.78, range [34.34, 97.31]

Sequence (185 aa):
MRKPLGRRRPRGSKGPVRPARRRPEGDAARPGLWVTRRPPREARELYGLERTPFIWLTSSKVPGENCIDPGELGPLSTAIGGFTREARDYLVLIEGLEYMLAKTGFQTVLKLVQYLNDRVMGTGGILLLGLNPQAIGEKELALLKSEAAGVFEEAGDPAGRRQPADTDRRAGVAPAPGPPPRTGS

Secondary structure (DSSP, 8-state):
-PPPP--PPPS-----PPP--PPPTT--PPPEEEEESS-HHHHHHHHT-TT--EEEE-SS--TTS-EE-TT-HHHHHHHHHHHHHH-SS-EEEEE-HHHHHHHH-HHHHHHHHHHHHHHHHHHT-EEEEE--GGGS-HHHHHHHHHHH-S-------TT---------S----PPPPPPPP----

Radius of gyration: 27.14 Å; chains: 1; bounding box: 77×95×46 Å